Protein AF-A0A3R6E8F8-F1 (afdb_monomer_lite)

pLDDT: mean 80.86, std 12.79, range [38.38, 96.38]

Secondary structure (DSSP, 8-state):
--EEEHHHHHHHHTS-HHHHHHHHHTTSS-EEE-GGG-EEEEHHHHHHHHHHHHHHHHHHHHHHHHHHHHHHHHHHHHHHHHHHHHHHHHSTHHHHHHHHHHHHHHHHHHHTT-S----HHHHHHHHHHHTT--HHHHHHHHTS-HHHHHHHHHHHHHHHHHHHHHHHHHHHHHHHHHHHHHHHHHHHHHHHHHHHHHHHHTT-----S--PPPGGGGSBGGGGT--HHHHHHHHTTT--BHHHHHHH--SHHHHTTSTT--HHHHHHHHHHHHHTT--PPPTT--HHHHHHHHHHHHHTT--

Foldseek 3Di:
DDWDALVVLCVLQVHDSVVSVVCVVVVQWDWDQDPPRGITTDVVSSVVVSVVVVVVVVVVVVVVVVVVVVVVVVVVVVVVVVVVVVVVCVVPVVVVVVLVVVLVVQVVCVVVVLAPPDDPVLSVLVSVVSVPDQLVNVCVVVVHHSVVSVVSPVVSVVSRVVSVVVSVVVVVVVVVVVVVVVVVVVVVVVVVVVVQVVCVVVVNDDPPDPLDAPPQQAAFPVVLPADPQLVVQCVVVVNGGNVCVQEVDQADVRQVVGPSQDPVRSVVSVVSCVVQQHHHDDVPDDPNNRSVVSVVSNVVVPD

Radius of gyration: 47.83 Å; chains: 1; bounding box: 87×55×137 Å

Structure (mmCIF, N/CA/C/O backbone):
data_AF-A0A3R6E8F8-F1
#
_entry.id   AF-A0A3R6E8F8-F1
#
loop_
_atom_site.group_PDB
_atom_site.id
_atom_site.type_symbol
_atom_site.label_atom_id
_atom_site.label_alt_id
_atom_site.label_comp_id
_atom_site.label_asym_id
_atom_site.label_entity_id
_atom_site.label_seq_id
_atom_site.pdbx_PDB_ins_code
_atom_site.Cartn_x
_atom_site.Cartn_y
_atom_site.Cartn_z
_atom_site.occupancy
_atom_site.B_iso_or_equiv
_atom_site.auth_seq_id
_atom_site.auth_comp_id
_atom_site.auth_asym_id
_atom_site.auth_atom_id
_atom_site.pdbx_PDB_model_num
ATOM 1 N N . MET A 1 1 ? -46.637 23.307 72.043 1.00 59.78 1 MET A N 1
ATOM 2 C CA . MET A 1 1 ? -45.554 22.426 71.558 1.00 59.78 1 MET A CA 1
ATOM 3 C C . MET A 1 1 ? -45.883 20.996 71.929 1.00 59.78 1 MET A C 1
ATOM 5 O O . MET A 1 1 ? -45.896 20.674 73.115 1.00 59.78 1 MET A O 1
ATOM 9 N N . ALA A 1 2 ? -46.196 20.161 70.941 1.00 75.06 2 ALA A N 1
ATOM 10 C CA . ALA A 1 2 ? -46.390 18.737 71.178 1.00 75.06 2 ALA A CA 1
ATOM 11 C C . ALA A 1 2 ? -45.030 18.088 71.512 1.00 75.06 2 ALA A C 1
ATOM 13 O O . ALA A 1 2 ? -44.016 18.346 70.856 1.00 75.06 2 ALA A O 1
ATOM 14 N N . ARG A 1 3 ? -44.988 17.307 72.594 1.00 84.44 3 ARG A N 1
ATOM 15 C CA . ARG A 1 3 ? -43.763 16.730 73.167 1.00 84.44 3 ARG A CA 1
ATOM 16 C C . ARG A 1 3 ? -43.800 15.223 72.988 1.00 84.44 3 ARG A C 1
ATOM 18 O O . ARG A 1 3 ? -44.777 14.592 73.381 1.00 84.44 3 ARG A O 1
ATOM 25 N N . ILE A 1 4 ? -42.732 14.644 72.450 1.00 88.06 4 ILE A N 1
ATOM 26 C CA . ILE A 1 4 ? -42.608 13.190 72.310 1.00 88.06 4 ILE A CA 1
ATOM 27 C C . ILE A 1 4 ? -41.365 12.674 73.024 1.00 88.06 4 ILE A C 1
ATOM 29 O O . ILE A 1 4 ? -40.378 13.387 73.213 1.00 88.06 4 ILE A O 1
ATOM 33 N N . THR A 1 5 ? -41.415 11.423 73.474 1.00 89.19 5 THR A N 1
ATOM 34 C CA . THR A 1 5 ? -40.268 10.794 74.133 1.00 89.19 5 THR A CA 1
ATOM 35 C C . THR A 1 5 ? -39.173 10.484 73.115 1.00 89.19 5 THR A C 1
ATOM 37 O O . THR A 1 5 ? -39.445 10.257 71.936 1.00 89.19 5 THR A O 1
ATOM 40 N N . ARG A 1 6 ? -37.918 10.389 73.571 1.00 87.31 6 ARG A N 1
ATOM 41 C CA . ARG A 1 6 ? -36.786 9.992 72.710 1.00 87.31 6 ARG A CA 1
ATOM 42 C C . ARG A 1 6 ? -36.991 8.639 72.026 1.00 87.31 6 ARG A C 1
ATOM 44 O O . ARG A 1 6 ? -36.556 8.473 70.896 1.00 87.31 6 ARG A O 1
ATOM 51 N N . ASN A 1 7 ? -37.653 7.693 72.696 1.00 86.88 7 ASN A N 1
ATOM 52 C CA . ASN A 1 7 ? -37.989 6.396 72.104 1.00 86.88 7 ASN A CA 1
ATOM 53 C C . ASN A 1 7 ? -38.977 6.560 70.948 1.00 86.88 7 ASN A C 1
ATOM 55 O O . ASN A 1 7 ? -38.774 5.976 69.891 1.00 86.88 7 ASN A O 1
ATOM 59 N N . LYS A 1 8 ? -40.012 7.391 71.126 1.00 87.19 8 LYS A N 1
ATOM 60 C CA . LYS A 1 8 ? -41.006 7.606 70.075 1.00 87.19 8 LYS A CA 1
ATOM 61 C C . LYS A 1 8 ? -40.440 8.408 68.901 1.00 87.19 8 LYS A C 1
ATOM 63 O O . LYS A 1 8 ? -40.718 8.088 67.754 1.00 87.19 8 LYS A O 1
ATOM 68 N N . ALA A 1 9 ? -39.585 9.391 69.177 1.00 85.94 9 ALA A N 1
ATOM 69 C CA . ALA A 1 9 ? -38.841 10.128 68.156 1.00 85.94 9 ALA A CA 1
ATOM 70 C C . ALA A 1 9 ? -37.900 9.217 67.342 1.00 85.94 9 ALA A C 1
ATOM 72 O O . ALA A 1 9 ? -37.830 9.333 66.121 1.00 85.94 9 ALA A O 1
ATOM 73 N N . ALA A 1 10 ? -37.213 8.290 68.016 1.00 85.44 10 ALA A N 1
ATOM 74 C CA . ALA A 1 10 ? -36.345 7.293 67.393 1.00 85.44 10 ALA A CA 1
ATOM 75 C C . ALA A 1 10 ? -37.127 6.354 66.460 1.00 85.44 10 ALA A C 1
ATOM 77 O O . ALA A 1 10 ? -36.694 6.106 65.340 1.00 85.44 10 ALA A O 1
ATOM 78 N N . GLU A 1 11 ? -38.308 5.906 66.891 1.00 86.44 11 GLU A N 1
ATOM 79 C CA . GLU A 1 11 ? -39.216 5.081 66.088 1.00 86.44 11 GLU A CA 1
ATOM 80 C C . GLU A 1 11 ? -39.698 5.816 64.824 1.00 86.44 11 GLU A C 1
ATOM 82 O O . GLU A 1 11 ? -39.666 5.248 63.737 1.00 86.44 11 GLU A O 1
ATOM 87 N N . ILE A 1 12 ? -40.078 7.095 64.940 1.00 84.62 12 ILE A N 1
ATOM 88 C CA . ILE A 1 12 ? -40.582 7.902 63.811 1.00 84.62 12 ILE A CA 1
ATOM 89 C C . ILE A 1 12 ? -39.492 8.173 62.764 1.00 84.62 12 ILE A C 1
ATOM 91 O O . ILE A 1 12 ? -39.773 8.161 61.566 1.00 84.62 12 ILE A O 1
ATOM 95 N N . LEU A 1 13 ? -38.255 8.419 63.203 1.00 82.75 13 LEU A N 1
ATOM 96 C CA . LEU A 1 13 ? -37.118 8.662 62.310 1.00 82.75 13 LEU A CA 1
ATOM 97 C C . LEU A 1 13 ? -36.398 7.379 61.868 1.00 82.75 13 LEU A C 1
ATOM 99 O O . LEU A 1 13 ? -35.498 7.462 61.037 1.00 82.75 13 LEU A O 1
ATOM 103 N N . GLY A 1 14 ? -36.766 6.210 62.405 1.00 81.12 14 GLY A N 1
ATOM 104 C CA . GLY A 1 14 ? -36.116 4.934 62.092 1.00 81.12 14 GLY A CA 1
ATOM 105 C C . GLY A 1 14 ? -34.653 4.851 62.549 1.00 81.12 14 GLY A C 1
ATOM 106 O O . GLY A 1 14 ? -33.851 4.167 61.920 1.00 81.12 14 GLY A O 1
ATOM 107 N N . VAL A 1 15 ? -34.284 5.557 63.623 1.00 84.50 15 VAL A N 1
ATOM 108 C CA . VAL A 1 15 ? -32.906 5.625 64.152 1.00 84.50 15 VAL A CA 1
ATOM 109 C C . VAL A 1 15 ? -32.831 5.107 65.587 1.00 84.50 15 VAL A C 1
ATOM 111 O O . VAL A 1 15 ? -33.844 4.881 66.240 1.00 84.50 15 VAL A O 1
ATOM 114 N N . SER A 1 16 ? -31.623 4.930 66.126 1.00 87.31 16 SER A N 1
ATOM 115 C CA . SER A 1 16 ? -31.463 4.524 67.526 1.00 87.31 16 SER A CA 1
ATOM 116 C C . SER A 1 16 ? -31.821 5.658 68.502 1.00 87.31 16 SER A C 1
ATOM 118 O O . SER A 1 16 ? -31.624 6.844 68.222 1.00 87.31 16 SER A O 1
ATOM 120 N N . ARG A 1 17 ? -32.253 5.309 69.721 1.00 89.00 17 ARG A N 1
ATOM 121 C CA . ARG A 1 17 ? -32.463 6.281 70.814 1.00 89.00 17 ARG A CA 1
ATOM 122 C C . ARG A 1 17 ? -31.196 7.094 71.132 1.00 89.00 17 ARG A C 1
ATOM 124 O O . ARG A 1 17 ? -31.284 8.257 71.543 1.00 89.00 17 ARG A O 1
ATOM 131 N N . GLN A 1 18 ? -30.020 6.489 70.959 1.00 89.31 18 GLN A N 1
ATOM 132 C CA . GLN A 1 18 ? -28.739 7.160 71.168 1.00 89.31 18 GLN A CA 1
ATOM 133 C C . GLN A 1 18 ? -28.503 8.239 70.106 1.00 89.31 18 GLN A C 1
ATOM 135 O O . GLN A 1 18 ? -28.084 9.340 70.450 1.00 89.31 18 GLN A O 1
ATOM 140 N N . THR A 1 19 ? -28.867 7.972 68.850 1.00 86.88 19 THR A N 1
ATOM 141 C CA . THR A 1 19 ? -28.799 8.936 67.742 1.00 86.88 19 THR A CA 1
ATOM 142 C C . THR A 1 19 ? -29.653 10.171 68.024 1.00 86.88 19 THR A C 1
ATOM 144 O O . THR A 1 19 ? -29.170 11.288 67.884 1.00 86.88 19 THR A O 1
ATOM 147 N N . ILE A 1 20 ? -30.875 9.990 68.540 1.00 88.50 20 ILE A N 1
ATOM 148 C CA . ILE A 1 20 ? -31.721 11.115 68.980 1.00 88.50 20 ILE A CA 1
ATOM 149 C C . ILE A 1 20 ? -31.033 11.934 70.078 1.00 88.50 20 ILE A C 1
ATOM 151 O O . ILE A 1 20 ? -31.092 13.158 70.076 1.00 88.50 20 ILE A O 1
ATOM 155 N N . SER A 1 21 ? -30.341 11.272 71.009 1.00 88.75 21 SER A N 1
ATOM 156 C CA . SER A 1 21 ? -29.604 11.963 72.073 1.00 88.75 21 SER A CA 1
ATOM 157 C C . SER A 1 21 ? -28.381 12.722 71.538 1.00 88.75 21 SER A C 1
ATOM 159 O O . SER A 1 21 ? -28.054 13.776 72.074 1.00 88.75 21 SER A O 1
ATOM 161 N N . ASN A 1 22 ? -27.736 12.231 70.476 1.00 89.00 22 ASN A N 1
ATOM 162 C CA . ASN A 1 22 ? -26.646 12.936 69.797 1.00 89.00 22 ASN A CA 1
ATOM 163 C C . ASN A 1 22 ? -27.169 14.160 69.028 1.00 89.00 22 ASN A C 1
ATOM 165 O O . ASN A 1 22 ? -26.629 15.244 69.204 1.00 89.00 22 ASN A O 1
ATOM 169 N N . TYR A 1 23 ? -28.279 14.037 68.294 1.00 88.69 23 TYR A N 1
ATOM 170 C CA . TYR A 1 23 ? -28.907 15.169 67.595 1.00 88.69 23 TYR A CA 1
ATOM 171 C C . TYR A 1 23 ? -29.368 16.284 68.538 1.00 88.69 23 TYR A C 1
ATOM 173 O O . TYR A 1 23 ? -29.297 17.457 68.186 1.00 88.69 23 TYR A O 1
ATOM 181 N N . ILE A 1 24 ? -29.801 15.937 69.753 1.00 88.00 24 ILE A N 1
ATOM 182 C CA . ILE A 1 24 ? -30.098 16.928 70.796 1.00 88.00 24 ILE A CA 1
ATOM 183 C C . ILE A 1 24 ? -28.813 17.624 71.270 1.00 88.00 24 ILE A C 1
ATOM 185 O O . ILE A 1 24 ? -28.799 18.844 71.404 1.00 88.00 24 ILE A O 1
ATOM 189 N N . LYS A 1 25 ? -27.722 16.876 71.503 1.00 89.50 25 LYS A N 1
ATOM 190 C CA . LYS A 1 25 ? -26.420 17.446 71.906 1.00 89.50 25 LYS A CA 1
ATOM 191 C C . LYS A 1 25 ? -25.822 18.366 70.841 1.00 89.50 25 LYS A C 1
ATOM 193 O O . LYS A 1 25 ? -25.209 19.367 71.186 1.00 89.50 25 LYS A O 1
ATOM 198 N N . GLU A 1 26 ? -26.010 18.025 69.572 1.00 87.88 26 GLU A N 1
ATOM 199 C CA . GLU A 1 26 ? -25.557 18.805 68.414 1.00 87.88 26 GLU A CA 1
ATOM 200 C C . GLU A 1 26 ? -26.484 19.992 68.093 1.00 87.88 26 GLU A C 1
ATOM 202 O O . GLU A 1 26 ? -26.204 20.758 67.176 1.00 87.88 26 GLU A O 1
ATOM 207 N N . GLY A 1 27 ? -27.589 20.164 68.832 1.00 85.25 27 GLY A N 1
ATOM 208 C CA . GLY A 1 27 ? -28.539 21.265 68.640 1.00 85.25 27 GLY A CA 1
ATOM 209 C C . GLY A 1 27 ? -29.441 21.126 67.408 1.00 85.25 27 GLY A C 1
ATOM 210 O O . GLY A 1 27 ? -30.124 22.077 67.042 1.00 85.25 27 GLY A O 1
ATOM 211 N N . ILE A 1 28 ? -29.464 19.953 66.770 1.00 83.56 28 ILE A N 1
ATOM 212 C CA . ILE A 1 28 ? -30.273 19.655 65.576 1.00 83.56 28 ILE A CA 1
ATOM 213 C C . ILE A 1 28 ? -31.753 19.474 65.943 1.00 83.56 28 ILE A C 1
ATOM 215 O O . ILE A 1 28 ? -32.635 19.812 65.157 1.00 83.56 28 ILE A O 1
ATOM 219 N N . LEU A 1 29 ? -32.032 18.937 67.134 1.00 86.69 29 LEU A N 1
ATOM 220 C CA . LEU A 1 29 ? -33.388 18.747 67.653 1.00 86.69 29 LEU A CA 1
ATOM 221 C C . LEU A 1 29 ? -33.586 19.533 68.947 1.00 86.69 29 LEU A C 1
ATOM 223 O O . LEU A 1 29 ? -32.794 19.399 69.884 1.00 86.69 29 LEU A O 1
ATOM 227 N N . GLY A 1 30 ? -34.687 20.282 69.038 1.00 86.69 30 GLY A N 1
ATOM 228 C CA . GLY A 1 30 ? -35.089 20.934 70.279 1.00 86.69 30 GLY A CA 1
ATOM 229 C C . GLY A 1 30 ? -35.450 19.915 71.363 1.00 86.69 30 GLY A C 1
ATOM 230 O O . GLY A 1 30 ? -36.136 18.920 71.103 1.00 86.69 30 GLY A O 1
ATOM 231 N N . SER A 1 31 ? -35.015 20.165 72.600 1.00 86.81 31 SER A N 1
ATOM 232 C CA . SER A 1 31 ? -35.342 19.316 73.750 1.00 86.81 31 SER A CA 1
ATOM 233 C C . SER A 1 31 ? -35.854 20.118 74.940 1.00 86.81 31 SER A C 1
ATOM 235 O O . SER A 1 31 ? -35.574 21.307 75.077 1.00 86.81 31 SER A O 1
ATOM 237 N N . TYR A 1 32 ? -36.627 19.455 75.795 1.00 85.38 32 TYR A N 1
ATOM 238 C CA . TYR A 1 32 ? -37.209 20.041 76.996 1.00 85.38 32 TYR A CA 1
ATOM 239 C C . TYR A 1 32 ? -37.231 19.013 78.129 1.00 85.38 32 TYR A C 1
ATOM 241 O O . TYR A 1 32 ? -37.580 17.853 77.908 1.00 85.38 32 TYR A O 1
ATOM 249 N N . VAL A 1 33 ? -36.890 19.431 79.348 1.00 83.62 33 VAL A N 1
ATOM 250 C CA . VAL A 1 33 ? -36.967 18.583 80.546 1.00 83.62 33 VAL A CA 1
ATOM 251 C C . VAL A 1 33 ? -38.290 18.859 81.256 1.00 83.62 33 VAL A C 1
ATOM 253 O O . VAL A 1 33 ? -38.543 19.987 81.668 1.00 83.62 33 VAL A O 1
ATOM 256 N N . GLY A 1 34 ? -39.148 17.843 81.356 1.00 79.94 34 GLY A N 1
ATOM 257 C CA . GLY A 1 34 ? -40.436 17.931 82.047 1.00 79.94 34 GLY A CA 1
ATOM 258 C C . GLY A 1 34 ? -40.353 17.624 83.542 1.00 79.94 34 GLY A C 1
ATOM 259 O O . GLY A 1 34 ? -39.275 17.389 84.092 1.00 79.94 34 GLY A O 1
ATOM 260 N N . GLU A 1 35 ? -41.516 17.593 84.196 1.00 75.75 35 GLU A N 1
ATOM 261 C CA . GLU A 1 35 ? -41.633 17.207 85.606 1.00 75.75 35 GLU A CA 1
ATOM 262 C C . GLU A 1 35 ? -41.042 15.805 85.843 1.00 75.75 35 GLU A C 1
ATOM 264 O O . GLU A 1 35 ? -41.129 14.916 84.991 1.00 75.75 35 GLU A O 1
ATOM 269 N N . HIS A 1 36 ? -40.359 15.642 86.980 1.00 76.00 36 HIS A N 1
ATOM 270 C CA . HIS A 1 36 ? -39.557 14.462 87.341 1.00 76.00 36 HIS A CA 1
ATOM 271 C C . HIS A 1 36 ? -38.320 14.180 86.457 1.00 76.00 36 HIS A C 1
ATOM 273 O O . HIS A 1 36 ? -37.804 13.064 86.453 1.00 76.00 36 HIS A O 1
ATOM 279 N N . GLY A 1 37 ? -37.796 15.178 85.733 1.00 78.06 37 GLY A N 1
ATOM 280 C CA . GLY A 1 37 ? -36.496 15.078 85.048 1.00 78.06 37 GLY A CA 1
ATOM 281 C C . GLY A 1 37 ? -36.519 14.301 83.725 1.00 78.06 37 GLY A C 1
ATOM 282 O O . GLY A 1 37 ? -35.471 13.938 83.188 1.00 78.06 37 GLY A O 1
ATOM 283 N N . ILE A 1 38 ? -37.705 14.033 83.176 1.00 79.75 38 ILE A N 1
ATOM 284 C CA . ILE A 1 38 ? -37.864 13.281 81.927 1.00 79.75 38 ILE A CA 1
ATOM 285 C C . ILE A 1 38 ? -37.568 14.193 80.727 1.00 79.75 38 ILE A C 1
ATOM 287 O O . ILE A 1 38 ? -38.184 15.244 80.561 1.00 79.75 38 ILE A O 1
ATOM 291 N N . LEU A 1 39 ? -36.640 13.769 79.862 1.00 82.94 39 LEU A N 1
ATOM 292 C CA . LEU A 1 39 ? -36.250 14.497 78.649 1.00 82.94 39 LEU A CA 1
ATOM 293 C C . LEU A 1 39 ? -37.187 14.190 77.469 1.00 82.94 39 LEU A C 1
ATOM 295 O O . LEU A 1 39 ? -37.255 13.046 76.999 1.00 82.94 39 LEU A O 1
ATOM 299 N N . TYR A 1 40 ? -37.827 15.236 76.954 1.00 87.25 40 TYR A N 1
ATOM 300 C CA . TYR A 1 40 ? -38.703 15.234 75.786 1.00 87.25 40 TYR A CA 1
ATOM 301 C C . TYR A 1 40 ? -38.049 15.922 74.587 1.00 87.25 40 TYR A C 1
ATOM 303 O O . TYR A 1 40 ? -37.174 16.775 74.738 1.00 87.25 40 TYR A O 1
ATOM 311 N N . VAL A 1 41 ? -38.503 15.549 73.393 1.00 87.94 41 VAL A N 1
ATOM 312 C CA . VAL A 1 41 ? -38.061 16.094 72.105 1.00 87.94 41 VAL A CA 1
ATOM 313 C C . VAL A 1 41 ? -39.219 16.849 71.461 1.00 87.94 41 VAL A C 1
ATOM 315 O O . VAL A 1 41 ? -40.379 16.438 71.593 1.00 87.94 41 VAL A O 1
ATOM 318 N N . ASN A 1 42 ? -38.909 17.952 70.781 1.00 89.19 42 ASN A N 1
ATOM 319 C CA . ASN A 1 42 ? -39.884 18.704 70.003 1.00 89.19 42 ASN A CA 1
ATOM 320 C C . ASN A 1 42 ? -40.419 17.844 68.845 1.00 89.19 42 ASN A C 1
ATOM 322 O O . ASN A 1 42 ? -39.656 17.391 67.993 1.00 89.19 42 ASN A O 1
ATOM 326 N N . SER A 1 43 ? -41.728 17.596 68.828 1.00 84.81 43 SER A N 1
ATOM 327 C CA . SER A 1 43 ? -42.354 16.751 67.801 1.00 84.81 43 SER A CA 1
ATOM 328 C C . SER A 1 43 ? -42.371 17.393 66.413 1.00 84.81 43 SER A C 1
ATOM 330 O O . SER A 1 43 ? -42.215 16.680 65.427 1.00 84.81 43 SER A O 1
ATOM 332 N N . GLU A 1 44 ? -42.470 18.722 66.331 1.00 84.25 44 GLU A N 1
ATOM 333 C CA . GLU A 1 44 ? -42.513 19.456 65.058 1.00 84.25 44 GLU A CA 1
ATOM 334 C C . GLU A 1 44 ? -41.189 19.319 64.290 1.00 84.25 44 GLU A C 1
ATOM 336 O O . GLU A 1 44 ? -41.181 19.095 63.078 1.00 84.25 44 GLU A O 1
ATOM 341 N N . ASP A 1 45 ? -40.058 19.358 65.005 1.00 83.19 45 ASP A N 1
ATOM 342 C CA . ASP A 1 45 ? -38.737 19.118 64.415 1.00 83.19 45 ASP A CA 1
ATOM 343 C C . ASP A 1 45 ? -38.644 17.686 63.871 1.00 83.19 45 ASP A C 1
ATOM 345 O O . ASP A 1 45 ? -38.194 17.461 62.747 1.00 83.19 45 ASP A O 1
ATOM 349 N N . ILE A 1 46 ? -39.131 16.708 64.639 1.00 86.00 46 ILE A N 1
ATOM 350 C CA . ILE A 1 46 ? -39.117 15.293 64.256 1.00 86.00 46 ILE A CA 1
ATOM 351 C C . ILE A 1 46 ? -39.947 15.046 62.993 1.00 86.00 46 ILE A C 1
ATOM 353 O O . ILE A 1 46 ? -39.471 14.373 62.078 1.00 86.00 46 ILE A O 1
ATOM 357 N N . GLU A 1 47 ? -41.145 15.619 62.894 1.00 84.19 47 GLU A N 1
ATOM 358 C CA . GLU A 1 47 ? -41.986 15.502 61.698 1.00 84.19 47 GLU A CA 1
ATOM 359 C C . GLU A 1 47 ? -41.343 16.160 60.473 1.00 84.19 47 GLU A C 1
ATOM 361 O O . GLU A 1 47 ? -41.304 15.559 59.395 1.00 84.19 47 GLU A O 1
ATOM 366 N N . LYS A 1 48 ? -40.761 17.353 60.641 1.00 85.12 48 LYS A N 1
ATOM 367 C CA . LYS A 1 48 ? -40.052 18.069 59.574 1.00 85.12 48 LYS A CA 1
ATOM 368 C C . LYS A 1 48 ? -38.870 17.264 59.030 1.00 85.12 48 LYS A C 1
ATOM 370 O O . LYS A 1 48 ? -38.708 17.144 57.813 1.00 85.12 48 LYS A O 1
ATOM 375 N N . TYR A 1 49 ? -38.047 16.686 59.907 1.00 83.69 49 TYR A N 1
ATOM 376 C CA . TYR A 1 49 ? -36.925 15.847 59.484 1.00 83.69 49 TYR A CA 1
ATOM 377 C C . TYR A 1 49 ? -37.400 14.531 58.860 1.00 83.69 49 TYR A C 1
ATOM 379 O O . TYR A 1 49 ? -36.862 14.135 57.827 1.00 83.69 49 TYR A O 1
ATOM 387 N N . ALA A 1 50 ? -38.445 13.896 59.400 1.00 82.88 50 ALA A N 1
ATOM 388 C CA . ALA A 1 50 ? -39.027 12.685 58.821 1.00 82.88 50 ALA A CA 1
ATOM 389 C C . ALA A 1 50 ? -39.528 12.919 57.385 1.00 82.88 50 ALA A C 1
ATOM 391 O O . ALA A 1 50 ? -39.283 12.101 56.496 1.00 82.88 50 ALA A O 1
ATOM 392 N N . GLN A 1 51 ? -40.191 14.052 57.133 1.00 83.25 51 GLN A N 1
ATOM 393 C CA . GLN A 1 51 ? -40.613 14.447 55.787 1.00 83.25 51 GLN A CA 1
ATOM 394 C C . GLN A 1 51 ? -39.412 14.697 54.870 1.00 83.25 51 GLN A C 1
ATOM 396 O O . GLN A 1 51 ? -39.376 14.175 53.756 1.00 83.25 51 GLN A O 1
ATOM 401 N N . LYS A 1 52 ? -38.391 15.420 55.344 1.00 83.31 52 LYS A N 1
ATOM 402 C CA . LYS A 1 52 ? -37.172 15.687 54.567 1.00 83.31 52 LYS A CA 1
ATOM 403 C C . LYS A 1 52 ? -36.448 14.399 54.158 1.00 83.31 52 LYS A C 1
ATOM 405 O O . LYS A 1 52 ? -36.066 14.273 52.999 1.00 83.31 52 LYS A O 1
ATOM 410 N N . TYR A 1 53 ? -36.298 13.429 55.062 1.00 79.31 53 TYR A N 1
ATOM 411 C CA . TYR A 1 53 ? -35.678 12.137 54.741 1.00 79.31 53 TYR A CA 1
ATOM 412 C C . TYR A 1 53 ? -36.496 11.331 53.727 1.00 79.31 53 TYR A C 1
ATOM 414 O O . TYR A 1 53 ? -35.920 10.759 52.803 1.00 79.31 53 TYR A O 1
ATOM 422 N N . LYS A 1 54 ? -37.833 11.348 53.824 1.00 76.88 54 LYS A N 1
ATOM 423 C CA . LYS A 1 54 ? -38.708 10.742 52.806 1.00 76.88 54 LYS A CA 1
ATOM 424 C C . LYS A 1 54 ? -38.518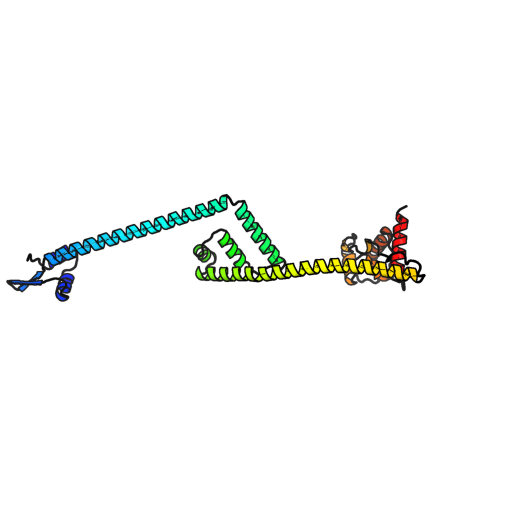 11.383 51.427 1.00 76.88 54 LYS A C 1
ATOM 426 O O . LYS A 1 54 ? -38.485 10.666 50.432 1.00 76.88 54 LYS A O 1
ATOM 431 N N . MET A 1 55 ? -38.359 12.708 51.362 1.00 76.00 55 MET A N 1
ATOM 432 C CA . MET A 1 55 ? -38.091 13.411 50.100 1.00 76.00 55 MET A CA 1
ATOM 433 C C . MET A 1 55 ? -36.707 13.082 49.527 1.00 76.00 55 MET A C 1
ATOM 435 O O . MET A 1 55 ? -36.589 12.910 48.319 1.00 76.00 55 MET A O 1
ATOM 439 N N . ILE A 1 56 ? -35.672 12.953 50.366 1.00 77.69 56 ILE A N 1
ATOM 440 C CA . ILE A 1 56 ? -34.325 12.553 49.920 1.00 77.69 56 ILE A CA 1
ATOM 441 C C . ILE A 1 56 ? -34.361 11.149 49.311 1.00 77.69 56 ILE A C 1
ATOM 443 O O . ILE A 1 56 ? -33.921 10.978 48.180 1.00 77.69 56 ILE A O 1
ATOM 447 N N . ALA A 1 57 ? -34.968 10.181 50.002 1.00 76.75 57 ALA A N 1
ATOM 448 C CA . ALA A 1 57 ? -35.085 8.812 49.500 1.00 76.75 57 ALA A CA 1
ATOM 449 C C . ALA A 1 57 ? -35.880 8.734 48.181 1.00 76.75 57 ALA A C 1
ATOM 451 O O . ALA A 1 57 ? -35.530 7.976 47.276 1.00 76.75 57 ALA A O 1
ATOM 452 N N . ALA A 1 58 ? -36.940 9.540 48.041 1.00 77.69 58 ALA A N 1
ATOM 453 C CA . ALA A 1 58 ? -37.687 9.645 46.789 1.00 77.69 58 ALA A CA 1
ATOM 454 C C . ALA A 1 58 ? -36.832 10.239 45.653 1.00 77.69 58 ALA A C 1
ATOM 456 O O . ALA A 1 58 ? -36.846 9.715 44.540 1.00 77.69 58 ALA A O 1
ATOM 457 N N . ASN A 1 59 ? -36.051 11.287 45.936 1.00 81.06 59 ASN A N 1
ATOM 458 C CA . ASN A 1 59 ? -35.163 11.919 44.960 1.00 81.06 59 ASN A CA 1
ATOM 459 C C . ASN A 1 59 ? -34.013 10.998 44.529 1.00 81.06 59 ASN A C 1
ATOM 461 O O . ASN A 1 59 ? -33.717 10.932 43.340 1.00 81.06 59 ASN A O 1
ATOM 465 N N . GLU A 1 60 ? -33.389 10.266 45.456 1.00 85.06 60 GLU A N 1
ATOM 466 C CA . GLU A 1 60 ? -32.348 9.272 45.146 1.00 85.06 60 GLU A CA 1
ATOM 467 C C . GLU A 1 60 ? -32.885 8.192 44.206 1.00 85.06 60 GLU A C 1
ATOM 469 O O . GLU A 1 60 ? -32.283 7.911 43.170 1.00 85.06 60 GLU A O 1
ATOM 474 N N . LYS A 1 61 ? -34.081 7.667 44.497 1.00 87.00 61 LYS A N 1
ATOM 475 C CA . LYS A 1 61 ? -34.746 6.695 43.624 1.00 87.00 61 LYS A CA 1
ATOM 476 C C . LYS A 1 61 ? -35.021 7.265 42.226 1.00 87.00 61 LYS A C 1
ATOM 478 O O . LYS A 1 61 ? -34.779 6.582 41.233 1.00 87.00 61 LYS A O 1
ATOM 483 N N . MET A 1 62 ? -35.488 8.513 42.136 1.00 89.06 62 MET A N 1
ATOM 484 C CA . MET A 1 62 ? -35.704 9.187 40.848 1.00 89.06 62 MET A CA 1
ATOM 485 C C . MET A 1 62 ? -34.399 9.391 40.065 1.00 89.06 62 MET A C 1
ATOM 487 O O . MET A 1 62 ? -34.395 9.256 38.841 1.00 89.06 62 MET A O 1
ATOM 491 N N . ILE A 1 63 ? -33.293 9.709 40.746 1.00 90.06 63 ILE A N 1
ATOM 492 C CA . ILE A 1 63 ? -31.970 9.859 40.125 1.00 90.06 63 ILE A CA 1
ATOM 493 C C . ILE A 1 63 ? -31.484 8.517 39.572 1.00 90.06 63 ILE A C 1
ATOM 495 O O . ILE A 1 63 ? -31.056 8.463 38.419 1.00 90.06 63 ILE A O 1
ATOM 499 N N . ASP A 1 64 ? -31.609 7.433 40.336 1.00 89.94 64 ASP A N 1
ATOM 500 C CA . ASP A 1 64 ? -31.232 6.087 39.889 1.00 89.94 64 ASP A CA 1
ATOM 501 C C . ASP A 1 64 ? -32.053 5.626 38.677 1.00 89.94 64 ASP A C 1
ATOM 503 O O . ASP A 1 64 ? -31.515 5.046 37.728 1.00 89.94 64 ASP A O 1
ATOM 507 N N . GLU A 1 65 ? -33.358 5.902 38.671 1.00 91.88 65 GLU A N 1
ATOM 508 C CA . GLU A 1 65 ? -34.226 5.623 37.523 1.00 91.88 65 GLU A CA 1
ATOM 509 C C . GLU A 1 65 ? -33.804 6.438 36.291 1.00 91.88 65 GLU A C 1
ATOM 511 O O . GLU A 1 65 ? -33.689 5.884 35.194 1.00 91.88 65 GLU A O 1
ATOM 516 N N . LYS A 1 66 ? -33.485 7.728 36.464 1.00 92.50 66 LYS A N 1
ATOM 517 C CA . LYS A 1 66 ? -32.979 8.588 35.383 1.00 92.50 66 LYS A CA 1
ATOM 518 C C . LYS A 1 66 ? -31.618 8.137 34.854 1.00 92.50 66 LYS A C 1
ATOM 520 O O . LYS A 1 66 ? -31.408 8.171 33.644 1.00 92.50 66 LYS A O 1
ATOM 525 N N . LEU A 1 67 ? -30.708 7.682 35.715 1.00 91.31 67 LEU A N 1
ATOM 526 C CA . LEU A 1 67 ? -29.410 7.136 35.306 1.00 91.31 67 LEU A CA 1
ATOM 527 C C . LEU A 1 67 ? -29.580 5.877 34.447 1.00 91.31 67 LEU A C 1
ATOM 529 O O . LEU A 1 67 ? -28.975 5.778 33.378 1.00 91.31 67 LEU A O 1
ATOM 533 N N . LYS A 1 68 ? -30.464 4.958 34.856 1.00 92.00 68 LYS A N 1
ATOM 534 C CA . LYS A 1 68 ? -30.806 3.767 34.059 1.00 92.00 68 LYS A CA 1
ATOM 535 C C . LYS A 1 68 ? -31.419 4.137 32.710 1.00 92.00 68 LYS A C 1
ATOM 537 O O . LYS A 1 68 ? -31.064 3.542 31.694 1.00 92.00 68 LYS A O 1
ATOM 542 N N . GLU A 1 69 ? -32.305 5.132 32.683 1.00 93.00 69 GLU A N 1
ATOM 543 C CA . GLU A 1 69 ? -32.909 5.642 31.448 1.00 93.00 69 GLU A CA 1
ATOM 544 C C . GLU A 1 69 ? -31.846 6.212 30.492 1.00 93.00 69 GLU A C 1
ATOM 546 O O . GLU A 1 69 ? -31.857 5.909 29.298 1.00 93.00 69 GLU A O 1
ATOM 551 N N . VAL A 1 70 ? -30.894 6.996 31.009 1.00 90.69 70 VAL A N 1
ATOM 552 C CA . VAL A 1 70 ? -29.784 7.554 30.223 1.00 90.69 70 VAL A CA 1
ATOM 553 C C . VAL A 1 70 ? -28.879 6.453 29.677 1.00 90.69 70 VAL A C 1
ATOM 555 O O . VAL A 1 70 ? -28.532 6.490 28.497 1.00 90.69 70 VAL A O 1
ATOM 558 N N . GLU A 1 71 ? -28.523 5.451 30.483 1.00 88.25 71 GLU A N 1
ATOM 559 C CA . GLU A 1 71 ? -27.737 4.315 29.996 1.00 88.25 71 GLU A CA 1
ATOM 560 C C . GLU A 1 71 ? -28.459 3.543 28.896 1.00 88.25 71 GLU A C 1
ATOM 562 O O . GLU A 1 71 ? -27.847 3.196 27.884 1.00 88.25 71 GLU A O 1
ATOM 567 N N . TYR A 1 72 ? -29.757 3.291 29.069 1.00 91.81 72 TYR A N 1
ATOM 568 C CA . TYR A 1 72 ? -30.564 2.615 28.063 1.00 91.81 72 TYR A CA 1
ATOM 569 C C . TYR A 1 72 ? -30.602 3.412 26.757 1.00 91.81 72 TYR A C 1
ATOM 571 O O . TYR A 1 72 ? -30.315 2.862 25.694 1.00 91.81 72 TYR A O 1
ATOM 579 N N . ARG A 1 73 ? -30.859 4.725 26.831 1.00 90.25 73 ARG A N 1
ATOM 580 C CA . ARG A 1 73 ? -30.838 5.615 25.660 1.00 90.25 73 ARG A CA 1
ATOM 581 C C . ARG A 1 73 ? -29.469 5.652 24.992 1.00 90.25 73 ARG A C 1
ATOM 583 O O . ARG A 1 73 ? -29.398 5.593 23.772 1.00 90.25 73 ARG A O 1
ATOM 590 N N . LYS A 1 74 ? -28.379 5.692 25.763 1.00 87.12 74 LYS A N 1
ATOM 591 C CA . LYS A 1 74 ? -27.011 5.632 25.228 1.00 87.12 74 LYS A CA 1
ATOM 592 C C . LYS A 1 74 ? -26.762 4.322 24.478 1.00 87.12 74 LYS A C 1
ATOM 594 O O . LYS A 1 74 ? -26.190 4.347 23.393 1.00 87.12 74 LYS A O 1
ATOM 599 N N . ARG A 1 75 ? -27.205 3.185 25.026 1.00 85.69 75 ARG A N 1
ATOM 600 C CA . ARG A 1 75 ? -27.107 1.881 24.348 1.00 85.69 75 ARG A CA 1
ATOM 601 C C . ARG A 1 75 ? -27.938 1.864 23.066 1.00 85.69 75 ARG A C 1
ATOM 603 O O . ARG A 1 75 ? -27.420 1.436 22.044 1.00 85.69 75 ARG A O 1
ATOM 610 N N . ALA A 1 76 ? -29.166 2.380 23.104 1.00 87.81 76 ALA A N 1
ATOM 611 C CA . ALA A 1 76 ? -30.031 2.477 21.931 1.00 87.81 76 ALA A CA 1
ATOM 612 C C . ALA A 1 76 ? -29.400 3.342 20.827 1.00 87.81 76 ALA A C 1
ATOM 614 O O . ALA A 1 76 ? -29.277 2.877 19.702 1.00 87.81 76 ALA A O 1
ATOM 615 N N . ILE A 1 77 ? -28.896 4.535 21.167 1.00 85.06 77 ILE A N 1
ATOM 616 C CA . ILE A 1 77 ? -28.179 5.418 20.231 1.00 85.06 77 ILE A CA 1
ATOM 617 C C . ILE A 1 77 ? -26.942 4.724 19.653 1.00 85.06 77 ILE A C 1
ATOM 619 O O . ILE A 1 77 ? -26.679 4.844 18.463 1.00 85.06 77 ILE A O 1
ATOM 623 N N . ASN A 1 78 ? -26.178 3.985 20.461 1.00 74.69 78 ASN A N 1
ATOM 624 C CA . ASN A 1 78 ? -25.013 3.249 19.967 1.00 74.69 78 ASN A CA 1
ATOM 625 C C . ASN A 1 78 ? -25.400 2.132 18.991 1.00 74.69 78 ASN A C 1
ATOM 627 O O . ASN A 1 78 ? -24.701 1.933 17.999 1.00 74.69 78 ASN A O 1
ATOM 631 N N . VAL A 1 79 ? -26.499 1.418 19.249 1.00 79.94 79 VAL A N 1
ATOM 632 C CA . VAL A 1 79 ? -27.045 0.427 18.310 1.00 79.94 79 VAL A CA 1
ATOM 633 C C . VAL A 1 79 ? -27.480 1.123 17.024 1.00 79.94 79 VAL A C 1
ATOM 635 O O . VAL A 1 79 ? -27.070 0.708 15.950 1.00 79.94 79 VAL A O 1
ATOM 638 N N . GLU A 1 80 ? -28.204 2.235 17.118 1.00 80.94 80 GLU A N 1
ATOM 639 C CA . GLU A 1 80 ? -28.672 3.001 15.961 1.00 80.94 80 GLU A CA 1
ATOM 640 C C . GLU A 1 80 ? -27.519 3.595 15.136 1.00 80.94 80 GLU A C 1
ATOM 642 O O . GLU A 1 80 ? -27.561 3.576 13.909 1.00 80.94 80 GLU A O 1
ATOM 647 N N . LEU A 1 81 ? -26.456 4.077 15.792 1.00 71.62 81 LEU A N 1
ATOM 648 C CA . LEU A 1 81 ? -25.208 4.511 15.158 1.00 71.62 81 LEU A CA 1
ATOM 649 C C . LEU A 1 81 ? -24.486 3.348 14.485 1.00 71.62 81 LEU A C 1
ATOM 651 O O . LEU A 1 81 ? -23.967 3.519 13.384 1.00 71.62 81 LEU A O 1
ATOM 655 N N . THR A 1 82 ? -24.462 2.179 15.127 1.00 67.69 82 THR A N 1
ATOM 656 C CA . THR A 1 82 ? -23.890 0.957 14.548 1.00 67.69 82 THR A CA 1
ATOM 657 C C . THR A 1 82 ? -24.678 0.560 13.314 1.00 67.69 82 THR A C 1
ATOM 659 O O . THR A 1 82 ? -24.086 0.366 12.266 1.00 67.69 82 THR A O 1
ATOM 662 N N . GLU A 1 83 ? -26.006 0.565 13.374 1.00 71.81 83 GLU A N 1
ATOM 663 C CA . GLU A 1 83 ? -26.853 0.288 12.223 1.00 71.81 83 GLU A CA 1
ATOM 664 C C . GLU A 1 83 ? -26.758 1.364 11.138 1.00 71.81 83 GLU A C 1
ATOM 666 O O . GLU A 1 83 ? -26.794 1.033 9.963 1.00 71.81 83 GLU A O 1
ATOM 671 N N . LEU A 1 84 ? -26.642 2.653 11.474 1.00 69.44 84 LEU A N 1
ATOM 672 C CA . LEU A 1 84 ? -26.416 3.727 10.500 1.00 69.44 84 LEU A CA 1
ATOM 673 C C . LEU A 1 84 ? -25.061 3.569 9.817 1.00 69.44 84 LEU A C 1
ATOM 675 O O . LEU A 1 84 ? -24.976 3.729 8.601 1.00 69.44 84 LEU A O 1
ATOM 679 N N . ARG A 1 85 ? -24.020 3.224 10.579 1.00 60.16 85 ARG A N 1
ATOM 680 C CA . ARG A 1 85 ? -22.694 2.906 10.052 1.00 60.16 85 ARG A CA 1
ATOM 681 C C . ARG A 1 85 ? -22.772 1.672 9.172 1.00 60.16 85 ARG A C 1
ATOM 683 O O . ARG A 1 85 ? -22.282 1.704 8.052 1.00 60.16 85 ARG A O 1
ATOM 690 N N . ASP A 1 86 ? -23.438 0.623 9.623 1.00 59.03 86 ASP A N 1
ATOM 691 C CA . ASP A 1 86 ? -23.604 -0.615 8.881 1.00 59.03 86 ASP A CA 1
ATOM 692 C C . ASP A 1 86 ? -24.497 -0.404 7.661 1.00 59.03 86 ASP A C 1
ATOM 694 O O . ASP A 1 86 ? -24.226 -1.024 6.654 1.00 59.03 86 ASP A O 1
ATOM 698 N N . ARG A 1 87 ? -25.468 0.521 7.663 1.00 62.41 87 ARG A N 1
ATOM 699 C CA . ARG A 1 87 ? -26.262 0.937 6.487 1.00 62.41 87 ARG A CA 1
ATOM 700 C C . ARG A 1 87 ? -25.452 1.789 5.512 1.00 62.41 87 ARG A C 1
ATOM 702 O O . ARG A 1 87 ? -25.504 1.544 4.307 1.00 62.41 87 ARG A O 1
ATOM 709 N N . ALA A 1 88 ? -24.640 2.720 6.011 1.00 57.97 88 ALA A N 1
ATOM 710 C CA . ALA A 1 88 ? -23.630 3.416 5.213 1.00 57.97 88 ALA A CA 1
ATOM 711 C C . ALA A 1 88 ? -22.618 2.420 4.609 1.00 57.97 88 ALA A C 1
ATOM 713 O O . ALA A 1 88 ? -22.165 2.596 3.480 1.00 57.97 88 ALA A O 1
ATOM 714 N N . THR A 1 89 ? -22.351 1.320 5.319 1.00 49.91 89 THR A N 1
ATOM 715 C CA . THR A 1 89 ? -21.499 0.199 4.893 1.00 49.91 89 THR A CA 1
ATOM 716 C C . THR A 1 89 ? -22.275 -0.898 4.135 1.00 49.91 89 THR A C 1
ATOM 718 O O . THR A 1 89 ? -21.661 -1.708 3.454 1.00 49.91 89 THR A O 1
ATOM 721 N N . ALA A 1 90 ? -23.613 -0.916 4.138 1.00 44.94 90 ALA A N 1
ATOM 722 C CA . ALA A 1 90 ? -24.471 -1.894 3.447 1.00 44.94 90 ALA A CA 1
ATOM 723 C C . ALA A 1 90 ? -24.893 -1.394 2.060 1.00 44.94 90 ALA A C 1
ATOM 725 O O . ALA A 1 90 ? -25.008 -2.192 1.134 1.00 44.94 90 ALA A O 1
ATOM 726 N N . ASN A 1 91 ? -24.904 -0.073 1.852 1.00 50.25 91 ASN A N 1
ATOM 727 C CA . ASN A 1 91 ? -24.582 0.506 0.538 1.00 50.25 91 ASN A CA 1
ATOM 728 C C . ASN A 1 91 ? -23.121 0.196 0.115 1.00 50.25 91 ASN A C 1
ATOM 730 O O . ASN A 1 91 ? -22.695 0.474 -1.005 1.00 50.25 91 ASN A O 1
ATOM 734 N N . GLY A 1 92 ? -22.337 -0.391 1.021 1.00 44.06 92 GLY A N 1
ATOM 735 C CA . GLY A 1 92 ? -20.889 -0.500 1.011 1.00 44.06 92 GLY A CA 1
ATOM 736 C C . GLY A 1 92 ? -20.318 -1.894 0.752 1.00 44.06 92 GLY A C 1
ATOM 737 O O . GLY A 1 92 ? -19.211 -2.170 1.205 1.00 44.06 92 GLY A O 1
ATOM 738 N N . LYS A 1 93 ? -20.923 -2.698 -0.138 1.00 48.81 93 LYS A N 1
ATOM 739 C CA . LYS A 1 93 ? -20.060 -3.550 -0.991 1.00 48.81 93 LYS A CA 1
ATOM 740 C C . LYS A 1 93 ? -18.983 -2.686 -1.655 1.00 48.81 93 LYS A C 1
ATOM 742 O O . LYS A 1 93 ? -17.834 -3.097 -1.738 1.00 48.81 93 LYS A O 1
ATOM 747 N N . LEU A 1 94 ? -19.336 -1.457 -2.045 1.00 45.59 94 LEU A N 1
ATOM 748 C CA . LEU A 1 94 ? -18.389 -0.469 -2.548 1.00 45.59 94 LEU A CA 1
ATOM 749 C C . LEU A 1 94 ? -17.399 0.003 -1.473 1.00 45.59 94 LEU A C 1
ATOM 751 O O . LEU A 1 94 ? -16.218 0.083 -1.765 1.00 45.59 94 LEU A O 1
ATOM 755 N N . ALA A 1 95 ? -17.845 0.273 -0.241 1.00 51.34 95 ALA A N 1
ATOM 756 C CA . ALA A 1 95 ? -17.002 0.793 0.839 1.00 51.34 95 ALA A CA 1
ATOM 757 C C . ALA A 1 95 ? -16.052 -0.268 1.415 1.00 51.34 95 ALA A C 1
ATOM 759 O O . ALA A 1 95 ? -14.864 -0.005 1.535 1.00 51.34 95 ALA A O 1
ATOM 760 N N . ALA A 1 96 ? -16.519 -1.489 1.689 1.00 51.38 96 ALA A N 1
ATOM 761 C CA . ALA A 1 96 ? -15.666 -2.588 2.144 1.00 51.38 96 ALA A CA 1
ATOM 762 C C . ALA A 1 96 ? -14.641 -2.995 1.071 1.00 51.38 96 ALA A C 1
ATOM 764 O O . ALA A 1 96 ? -13.469 -3.211 1.385 1.00 51.38 96 ALA A O 1
ATOM 765 N N . ASN A 1 97 ? -15.046 -3.021 -0.207 1.00 58.09 97 ASN A N 1
ATOM 766 C CA . ASN A 1 97 ? -14.119 -3.252 -1.314 1.00 58.09 97 ASN A CA 1
ATOM 767 C C . ASN A 1 97 ? -13.181 -2.060 -1.532 1.00 58.09 97 ASN A C 1
ATOM 769 O O . ASN A 1 97 ? -12.012 -2.280 -1.815 1.00 58.09 97 ASN A O 1
ATOM 773 N N . ALA A 1 98 ? -13.642 -0.815 -1.374 1.00 54.97 98 ALA A N 1
ATOM 774 C CA . ALA A 1 98 ? -12.798 0.375 -1.470 1.00 54.97 98 ALA A CA 1
ATOM 775 C C . ALA A 1 98 ? -11.757 0.404 -0.354 1.00 54.97 98 ALA A C 1
ATOM 777 O O . ALA A 1 98 ? -10.590 0.619 -0.644 1.00 54.97 98 ALA A O 1
ATOM 778 N N . VAL A 1 99 ? -12.141 0.100 0.888 1.00 58.50 99 VAL A N 1
ATOM 779 C CA . VAL A 1 99 ? -11.231 -0.032 2.034 1.00 58.50 99 VAL A CA 1
ATOM 780 C C . VAL A 1 99 ? -10.254 -1.188 1.818 1.00 58.50 99 VAL A C 1
ATOM 782 O O . VAL A 1 99 ? -9.057 -1.028 2.049 1.00 58.50 99 VAL A O 1
ATOM 785 N N . GLY A 1 100 ? -10.730 -2.331 1.316 1.00 60.34 100 GLY A N 1
ATOM 786 C CA . GLY A 1 100 ? -9.884 -3.465 0.942 1.00 60.34 100 GLY A CA 1
ATOM 787 C C . GLY A 1 100 ? -8.887 -3.132 -0.173 1.00 60.34 100 GLY A C 1
ATOM 788 O O . GLY A 1 100 ? -7.715 -3.480 -0.062 1.00 60.34 100 GLY A O 1
ATOM 789 N N . MET A 1 101 ? -9.321 -2.409 -1.209 1.00 62.56 101 MET A N 1
ATOM 790 C CA . MET A 1 101 ? -8.472 -1.925 -2.302 1.00 62.56 101 MET A CA 1
ATOM 791 C C . MET A 1 101 ? -7.454 -0.898 -1.808 1.00 62.56 101 MET A C 1
ATOM 793 O O . MET A 1 101 ? -6.283 -1.005 -2.156 1.00 62.56 101 MET A O 1
ATOM 797 N N . LEU A 1 102 ? -7.861 0.040 -0.948 1.00 65.31 102 LEU A N 1
ATOM 798 C CA . LEU A 1 102 ? -6.969 1.020 -0.324 1.00 65.31 102 LEU A CA 1
ATOM 799 C C . LEU A 1 102 ? -5.883 0.320 0.496 1.00 65.31 102 LEU A C 1
ATOM 801 O O . LEU A 1 102 ? -4.711 0.651 0.365 1.00 65.31 102 LEU A O 1
ATOM 805 N N . PHE A 1 103 ? -6.243 -0.708 1.270 1.00 63.84 103 PHE A N 1
ATOM 806 C CA . PHE A 1 103 ? -5.275 -1.526 2.003 1.00 63.84 103 PHE A CA 1
ATOM 807 C C . PHE A 1 103 ? -4.377 -2.363 1.097 1.00 63.84 103 PHE A C 1
ATOM 809 O O . PHE A 1 103 ? -3.196 -2.515 1.399 1.00 63.84 103 PHE A O 1
ATOM 816 N N . GLY A 1 104 ? -4.911 -2.890 -0.006 1.00 63.88 104 GLY A N 1
ATOM 817 C CA . GLY A 1 104 ? -4.121 -3.562 -1.034 1.00 63.88 104 GLY A CA 1
ATOM 818 C C . GLY A 1 104 ? -3.062 -2.625 -1.610 1.00 63.88 104 GLY A C 1
ATOM 819 O O . GLY A 1 104 ? -1.882 -2.956 -1.594 1.00 63.88 104 GLY A O 1
ATOM 820 N N . VAL A 1 105 ? -3.470 -1.420 -2.010 1.00 64.69 105 VAL A N 1
ATOM 821 C CA . VAL A 1 105 ? -2.583 -0.368 -2.520 1.00 64.69 105 VAL A CA 1
ATOM 822 C C . VAL A 1 105 ? -1.548 0.043 -1.471 1.00 64.69 105 VAL A C 1
ATOM 824 O O . VAL A 1 105 ? -0.365 0.116 -1.793 1.00 64.69 105 VAL A O 1
ATOM 827 N N . ILE A 1 106 ? -1.954 0.241 -0.212 1.00 65.19 106 ILE A N 1
ATOM 828 C CA . ILE A 1 106 ? -1.035 0.575 0.885 1.00 65.19 106 ILE A CA 1
ATOM 829 C C . ILE A 1 106 ? -0.003 -0.541 1.092 1.00 65.19 106 ILE A C 1
ATOM 831 O O . ILE A 1 106 ? 1.193 -0.262 1.128 1.00 65.19 106 ILE A O 1
ATOM 835 N N . ASN A 1 107 ? -0.429 -1.806 1.159 1.00 62.56 107 ASN A N 1
ATOM 836 C CA . ASN A 1 107 ? 0.486 -2.941 1.307 1.00 62.56 107 ASN A CA 1
ATOM 837 C C . ASN A 1 107 ? 1.443 -3.067 0.119 1.00 62.56 107 ASN A C 1
ATOM 839 O O . ASN A 1 107 ? 2.636 -3.285 0.320 1.00 62.56 107 ASN A O 1
ATOM 843 N N . THR A 1 108 ? 0.945 -2.933 -1.113 1.00 63.72 108 THR A N 1
ATOM 844 C CA . THR A 1 108 ? 1.778 -2.992 -2.318 1.00 63.72 108 THR A CA 1
ATOM 845 C C . THR A 1 108 ? 2.801 -1.863 -2.322 1.00 63.72 108 THR A C 1
ATOM 847 O O . THR A 1 108 ? 3.981 -2.121 -2.535 1.00 63.72 108 THR A O 1
ATOM 850 N N . MET A 1 109 ? 2.392 -0.630 -2.021 1.00 64.94 109 MET A N 1
ATOM 851 C CA . MET A 1 109 ? 3.320 0.496 -1.947 1.00 64.94 109 MET A CA 1
ATOM 852 C C . MET A 1 109 ? 4.336 0.338 -0.808 1.00 64.94 109 MET A C 1
ATOM 854 O O . MET A 1 109 ? 5.500 0.667 -1.009 1.00 64.94 109 MET A O 1
ATOM 858 N N . SER A 1 110 ? 3.965 -0.218 0.350 1.00 63.78 110 SER A N 1
ATOM 859 C CA . SER A 1 110 ? 4.933 -0.542 1.410 1.00 63.78 110 SER A CA 1
ATOM 860 C C . SER A 1 110 ? 5.910 -1.646 0.987 1.00 63.78 110 SER A C 1
ATOM 862 O O . SER A 1 110 ? 7.105 -1.518 1.234 1.00 63.78 110 SER A O 1
ATOM 864 N N . HIS A 1 111 ? 5.453 -2.699 0.299 1.00 61.75 111 HIS A N 1
ATOM 865 C CA . HIS A 1 111 ? 6.337 -3.745 -0.237 1.00 61.75 111 HIS A CA 1
ATOM 866 C C . HIS A 1 111 ? 7.312 -3.225 -1.295 1.00 61.75 111 HIS A C 1
ATOM 868 O O . HIS A 1 111 ? 8.447 -3.690 -1.363 1.00 61.75 111 HIS A O 1
ATOM 874 N N . LEU A 1 112 ? 6.875 -2.264 -2.106 1.00 61.50 112 LEU A N 1
ATOM 875 C CA . LEU A 1 112 ? 7.707 -1.601 -3.106 1.00 61.50 112 LEU A CA 1
ATOM 876 C C . LEU A 1 112 ? 8.616 -0.516 -2.499 1.00 61.50 112 LEU A C 1
ATOM 878 O O . LEU A 1 112 ? 9.380 0.103 -3.234 1.00 61.50 112 LEU A O 1
ATOM 882 N N . GLY A 1 113 ? 8.542 -0.274 -1.183 1.00 62.09 113 GLY A N 1
ATOM 883 C CA . GLY A 1 113 ? 9.323 0.757 -0.493 1.00 62.09 113 GLY A CA 1
ATOM 884 C C . GLY A 1 113 ? 8.890 2.194 -0.807 1.00 62.09 113 GLY A C 1
ATOM 885 O O . GLY A 1 113 ? 9.657 3.119 -0.573 1.00 62.09 113 GLY A O 1
ATOM 886 N N . VAL A 1 114 ? 7.681 2.377 -1.348 1.00 60.94 114 VAL A N 1
ATOM 887 C CA . VAL A 1 114 ? 7.117 3.662 -1.803 1.00 60.94 114 VAL A CA 1
ATOM 888 C C . VAL A 1 114 ? 6.326 4.368 -0.693 1.00 60.94 114 VAL A C 1
ATOM 890 O O . VAL A 1 114 ? 6.243 5.588 -0.672 1.00 60.94 114 VAL A O 1
ATOM 893 N N . LEU A 1 115 ? 5.741 3.624 0.250 1.00 60.97 115 LEU A N 1
ATOM 894 C CA . LEU A 1 115 ? 5.040 4.170 1.425 1.00 60.97 115 LEU A CA 1
ATOM 895 C C . LEU A 1 115 ? 5.872 3.997 2.708 1.00 60.97 115 LEU A C 1
ATOM 897 O O . LEU A 1 115 ? 6.793 3.178 2.728 1.00 60.97 115 LEU A O 1
ATOM 901 N N . PRO A 1 116 ? 5.530 4.695 3.818 1.00 63.03 116 PRO A N 1
ATOM 902 C CA . PRO A 1 116 ? 6.183 4.466 5.097 1.00 63.03 116 PRO A CA 1
ATOM 903 C C . PRO A 1 116 ? 6.157 2.990 5.466 1.00 63.03 116 PRO A C 1
ATOM 905 O O . PRO A 1 116 ? 5.150 2.306 5.263 1.00 63.03 116 PRO A O 1
ATOM 908 N N . ASN A 1 117 ? 7.237 2.542 6.109 1.00 69.38 117 ASN A N 1
ATOM 909 C CA . ASN A 1 117 ? 7.298 1.262 6.806 1.00 69.38 117 ASN A CA 1
ATOM 910 C C . ASN A 1 117 ? 6.328 1.281 7.996 1.00 69.38 117 ASN A C 1
ATOM 912 O O . ASN A 1 117 ? 6.717 1.476 9.152 1.00 69.38 117 ASN A O 1
ATOM 916 N N . LEU A 1 118 ? 5.039 1.133 7.699 1.00 72.81 118 LEU A N 1
ATOM 917 C CA . LEU A 1 118 ? 4.025 0.832 8.685 1.00 72.81 118 LEU A CA 1
ATOM 918 C C . LEU A 1 118 ? 4.276 -0.576 9.195 1.00 72.81 118 LEU A C 1
ATOM 920 O O . LEU A 1 118 ? 4.421 -1.531 8.432 1.00 72.81 118 LEU A O 1
ATOM 924 N N . THR A 1 119 ? 4.305 -0.714 10.511 1.00 78.88 119 THR A N 1
ATOM 925 C CA . THR A 1 119 ? 4.326 -2.042 11.110 1.00 78.88 119 THR A CA 1
ATOM 926 C C . THR A 1 119 ? 3.001 -2.752 10.831 1.00 78.88 119 THR A C 1
ATOM 928 O O . THR A 1 119 ? 1.945 -2.122 10.730 1.00 78.88 119 THR A O 1
ATOM 931 N N . TYR A 1 120 ? 3.027 -4.085 10.787 1.00 77.06 120 TYR A N 1
ATOM 932 C CA . TYR A 1 120 ? 1.818 -4.904 10.635 1.00 77.06 120 TYR A CA 1
ATOM 933 C C . TYR A 1 120 ? 0.731 -4.545 11.665 1.00 77.06 120 TYR A C 1
ATOM 935 O O . TYR A 1 120 ? -0.460 -4.522 11.360 1.00 77.06 120 TYR A O 1
ATOM 943 N N . ARG A 1 121 ? 1.154 -4.186 12.884 1.00 81.69 121 ARG A N 1
ATOM 944 C CA . ARG A 1 121 ? 0.264 -3.736 13.955 1.00 81.69 121 ARG A CA 1
ATOM 945 C C . ARG A 1 121 ? -0.403 -2.397 13.641 1.00 81.69 121 ARG A C 1
ATOM 947 O O . ARG A 1 121 ? -1.606 -2.288 13.824 1.00 81.69 121 ARG A O 1
ATOM 954 N N . GLU A 1 122 ? 0.355 -1.396 13.198 1.00 83.25 122 GLU A N 1
ATOM 955 C CA . GLU A 1 122 ? -0.188 -0.080 12.819 1.00 83.25 122 GLU A CA 1
ATOM 956 C C . GLU A 1 122 ? -1.189 -0.212 11.656 1.00 83.25 122 GLU A C 1
ATOM 958 O O . GLU A 1 122 ? -2.271 0.371 11.698 1.00 83.25 122 GLU A O 1
ATOM 963 N N . SER A 1 123 ? -0.861 -1.057 10.673 1.00 76.94 123 SER A N 1
ATOM 964 C CA . SER A 1 123 ? -1.708 -1.374 9.517 1.00 76.94 123 SER A CA 1
ATOM 965 C C . SER A 1 123 ? -3.041 -2.020 9.932 1.00 76.94 123 SER A C 1
ATOM 967 O O . SER A 1 123 ? -4.114 -1.511 9.606 1.00 76.94 123 SER A O 1
ATOM 969 N N . ASN A 1 124 ? -3.003 -3.083 10.742 1.00 79.88 124 ASN A N 1
ATOM 970 C CA . ASN A 1 124 ? -4.226 -3.732 11.229 1.00 79.88 124 ASN A CA 1
ATOM 971 C C . ASN A 1 124 ? -5.075 -2.820 12.121 1.00 79.88 124 ASN A C 1
ATOM 973 O O . ASN A 1 124 ? -6.301 -2.868 12.059 1.00 79.88 124 ASN A O 1
ATOM 977 N N . LEU A 1 125 ? -4.439 -1.969 12.922 1.00 84.12 125 LEU A N 1
ATOM 978 C CA . LEU A 1 125 ? -5.142 -1.065 13.821 1.00 84.12 125 LEU A CA 1
ATOM 979 C C . LEU A 1 125 ? -5.909 0.015 13.041 1.00 84.12 125 LEU A C 1
ATOM 981 O O . LEU A 1 125 ? -7.068 0.276 13.349 1.00 84.12 125 LEU A O 1
ATOM 985 N N . LEU A 1 126 ? -5.318 0.565 11.973 1.00 77.44 126 LEU A N 1
ATOM 986 C CA . LEU A 1 126 ? -6.026 1.442 11.032 1.00 77.44 126 LEU A CA 1
ATOM 987 C C . LEU A 1 126 ? -7.188 0.727 10.332 1.00 77.44 126 LEU A C 1
ATOM 989 O O . LEU A 1 126 ? -8.273 1.295 10.215 1.00 77.44 126 LEU A O 1
ATOM 993 N N . LYS A 1 127 ? -6.986 -0.523 9.898 1.00 73.88 127 LYS A N 1
ATOM 994 C CA . LYS A 1 127 ? -8.035 -1.325 9.249 1.00 73.88 127 LYS A CA 1
ATOM 995 C C . LYS A 1 127 ? -9.244 -1.488 10.160 1.00 73.88 127 LYS A C 1
ATOM 997 O O . LYS A 1 127 ? -10.381 -1.310 9.734 1.00 73.88 127 LYS A O 1
ATOM 1002 N N . ASP A 1 128 ? -8.988 -1.819 11.416 1.00 77.25 128 ASP A N 1
ATOM 1003 C CA . ASP A 1 128 ? -10.022 -2.051 12.410 1.00 77.25 128 ASP A CA 1
ATOM 1004 C C . ASP A 1 128 ? -10.838 -0.782 12.718 1.00 77.25 128 ASP A C 1
ATOM 1006 O O . ASP A 1 128 ? -12.060 -0.857 12.841 1.00 77.25 128 ASP A O 1
ATOM 1010 N N . ILE A 1 129 ? -10.188 0.386 12.765 1.00 75.69 129 ILE A N 1
ATOM 1011 C CA . ILE A 1 129 ? -10.852 1.691 12.943 1.00 75.69 129 ILE A CA 1
ATOM 1012 C C . ILE A 1 129 ? -11.717 2.051 11.747 1.00 75.69 129 ILE A C 1
ATOM 1014 O O . ILE A 1 129 ? -12.831 2.532 11.921 1.00 75.69 129 ILE A O 1
ATOM 1018 N N . ILE A 1 130 ? -11.221 1.823 10.531 1.00 68.06 130 ILE A N 1
ATOM 1019 C CA . ILE A 1 130 ? -11.975 2.106 9.305 1.00 68.06 130 ILE A CA 1
ATOM 1020 C C . ILE A 1 130 ? -13.201 1.190 9.203 1.00 68.06 130 ILE A C 1
ATOM 1022 O O . ILE A 1 130 ? -14.261 1.625 8.764 1.00 68.06 130 ILE A O 1
ATOM 1026 N N . ASN A 1 131 ? -13.092 -0.045 9.700 1.00 68.69 131 ASN A N 1
ATOM 1027 C CA . ASN A 1 131 ? -14.232 -0.948 9.885 1.00 68.69 131 ASN A CA 1
ATOM 1028 C C . ASN A 1 131 ? -15.152 -0.535 11.052 1.00 68.69 131 ASN A C 1
ATOM 1030 O O . ASN A 1 131 ? -16.144 -1.206 11.332 1.00 68.69 131 ASN A O 1
ATOM 1034 N N . GLY A 1 132 ? -14.834 0.567 11.730 1.00 63.88 132 GLY A N 1
ATOM 1035 C CA . GLY A 1 132 ? -15.682 1.228 12.706 1.00 63.88 132 GLY A CA 1
ATOM 1036 C C . GLY A 1 132 ? -15.453 0.826 14.160 1.00 63.88 132 GLY A C 1
ATOM 1037 O O . GLY A 1 132 ? -16.239 1.263 15.000 1.00 63.88 132 GLY A O 1
ATOM 1038 N N . MET A 1 133 ? -14.427 0.032 14.491 1.00 76.69 133 MET A N 1
ATOM 1039 C CA . MET A 1 133 ? -14.144 -0.271 15.899 1.00 76.69 133 MET A CA 1
ATOM 1040 C C . MET A 1 133 ? -13.821 1.002 16.684 1.00 76.69 133 MET A C 1
ATOM 1042 O O . MET A 1 133 ? -13.015 1.840 16.273 1.00 76.69 133 MET A O 1
ATOM 1046 N N . THR A 1 134 ? -14.433 1.112 17.856 1.00 81.31 134 THR A N 1
ATOM 1047 C CA . THR A 1 134 ? -14.176 2.170 18.830 1.00 81.31 134 THR A CA 1
ATOM 1048 C C . THR A 1 134 ? -12.818 1.980 19.507 1.00 81.31 134 THR A C 1
ATOM 1050 O O . THR A 1 134 ? -12.249 0.886 19.537 1.00 81.31 134 THR A O 1
ATOM 1053 N N . TYR A 1 135 ? -12.287 3.043 20.115 1.00 84.06 135 TYR A N 1
ATOM 1054 C CA . TYR A 1 135 ? -11.029 2.951 20.864 1.00 84.06 135 TYR A CA 1
ATOM 1055 C C . TYR A 1 135 ? -11.104 1.998 22.060 1.00 84.06 135 TYR A C 1
ATOM 1057 O O . TYR A 1 135 ? -10.086 1.401 22.403 1.00 84.06 135 TYR A O 1
ATOM 1065 N N . ASP A 1 136 ? -12.283 1.818 22.655 1.00 82.62 136 ASP A N 1
ATOM 1066 C CA . ASP A 1 136 ? -12.486 0.894 23.773 1.00 82.62 136 ASP A CA 1
ATOM 1067 C C . ASP A 1 136 ? -12.470 -0.569 23.301 1.00 82.62 136 ASP A C 1
ATOM 1069 O O . ASP A 1 136 ? -11.802 -1.412 23.899 1.00 82.62 136 ASP A O 1
ATOM 1073 N N . GLU A 1 137 ? -13.104 -0.874 22.166 1.00 82.00 137 GLU A N 1
ATOM 1074 C CA . GLU A 1 137 ? -13.046 -2.211 21.552 1.00 82.00 137 GLU A CA 1
ATOM 1075 C C . GLU A 1 137 ? -11.620 -2.567 21.110 1.00 82.00 137 GLU A C 1
ATOM 1077 O O . GLU A 1 137 ? -11.134 -3.674 21.355 1.00 82.00 137 GLU A O 1
ATOM 1082 N N . LEU A 1 138 ? -10.906 -1.608 20.516 1.00 86.50 138 LEU A N 1
ATOM 1083 C CA . LEU A 1 138 ? -9.498 -1.767 20.144 1.00 86.50 138 LEU A CA 1
ATOM 1084 C C . LEU A 1 138 ? -8.600 -1.929 21.368 1.00 86.50 138 LEU A C 1
ATOM 1086 O O . LEU A 1 138 ? -7.651 -2.712 21.334 1.00 86.50 138 LEU A O 1
ATOM 1090 N N . SER A 1 139 ? -8.899 -1.214 22.453 1.00 90.00 139 SER A N 1
ATOM 1091 C CA . SER A 1 139 ? -8.175 -1.324 23.719 1.00 90.00 139 SER A CA 1
ATOM 1092 C C . SER A 1 139 ? -8.215 -2.761 24.239 1.00 90.00 139 SER A C 1
ATOM 1094 O O . SER A 1 139 ? -7.185 -3.311 24.632 1.00 90.00 139 SER A O 1
ATOM 1096 N N . ILE A 1 140 ? -9.391 -3.393 24.177 1.00 92.12 140 ILE A N 1
ATOM 1097 C CA . ILE A 1 140 ? -9.583 -4.799 24.549 1.00 92.12 140 ILE A CA 1
ATOM 1098 C C . ILE A 1 140 ? -8.840 -5.717 23.570 1.00 92.12 140 ILE A C 1
ATOM 1100 O O . ILE A 1 140 ? -8.037 -6.546 23.995 1.00 92.12 140 ILE A O 1
ATOM 1104 N N . LYS A 1 141 ? -9.048 -5.539 22.259 1.00 90.81 141 LYS A N 1
ATOM 1105 C CA . LYS A 1 141 ? -8.465 -6.397 21.212 1.00 90.81 141 LYS A CA 1
ATOM 1106 C C . LYS A 1 141 ? -6.934 -6.420 21.229 1.00 90.81 141 LYS A C 1
ATOM 1108 O O . LYS A 1 141 ? -6.330 -7.467 21.018 1.00 90.81 141 LYS A O 1
ATOM 1113 N N . TYR A 1 142 ? -6.306 -5.269 21.454 1.00 90.81 142 TYR A N 1
ATOM 1114 C CA . TYR A 1 142 ? -4.851 -5.109 21.397 1.00 90.81 142 TYR A CA 1
ATOM 1115 C C . TYR A 1 142 ? -4.177 -5.089 22.776 1.00 90.81 142 TYR A C 1
ATOM 1117 O O . TYR A 1 142 ? -2.960 -4.888 22.839 1.00 90.81 142 TYR A O 1
ATOM 1125 N N . GLY A 1 143 ? -4.938 -5.271 23.862 1.00 92.62 143 GLY A N 1
ATOM 1126 C CA . GLY A 1 143 ? -4.417 -5.352 25.229 1.00 92.62 143 GLY A CA 1
ATOM 1127 C C . GLY A 1 143 ? -3.672 -4.096 25.693 1.00 92.62 143 GLY A C 1
ATOM 1128 O O . GLY A 1 143 ? -2.679 -4.192 26.409 1.00 92.62 143 GLY A O 1
ATOM 1129 N N . VAL A 1 144 ? -4.094 -2.911 25.246 1.00 93.75 144 VAL A N 1
ATOM 1130 C CA . VAL A 1 144 ? -3.476 -1.618 25.598 1.00 93.75 144 VAL A CA 1
ATOM 1131 C C . VAL A 1 144 ? -4.560 -0.582 25.841 1.00 93.75 144 VAL A C 1
ATOM 1133 O O . VAL A 1 144 ? -5.625 -0.699 25.265 1.00 93.75 144 VAL A O 1
ATOM 1136 N N . SER A 1 145 ? -4.304 0.455 26.640 1.00 94.00 145 SER A N 1
ATOM 1137 C CA . SER A 1 145 ? -5.331 1.462 26.947 1.00 94.00 145 SER A CA 1
ATOM 1138 C C . SER A 1 145 ? -5.856 2.196 25.704 1.00 94.00 145 SER A C 1
ATOM 1140 O O . SER A 1 145 ? -5.107 2.448 24.758 1.00 94.00 145 SER A O 1
ATOM 1142 N N . ALA A 1 146 ? -7.117 2.641 25.735 1.00 87.75 146 ALA A N 1
ATOM 1143 C CA . ALA A 1 146 ? -7.722 3.457 24.675 1.00 87.75 146 ALA A CA 1
ATOM 1144 C C . ALA A 1 146 ? -6.905 4.729 24.357 1.00 87.75 146 ALA A C 1
ATOM 1146 O O . ALA A 1 146 ? -6.776 5.135 23.201 1.00 87.75 146 ALA A O 1
ATOM 1147 N N . THR A 1 147 ? -6.263 5.327 25.366 1.00 88.75 147 THR A N 1
ATOM 1148 C CA . THR A 1 147 ? -5.316 6.439 25.178 1.00 88.75 147 THR A CA 1
ATOM 1149 C C . THR A 1 147 ? -4.102 6.014 24.358 1.00 88.75 147 THR A C 1
ATOM 1151 O O . THR A 1 147 ? -3.668 6.740 23.463 1.00 88.75 147 THR A O 1
ATOM 1154 N N . ARG A 1 148 ? -3.550 4.825 24.630 1.00 90.25 148 ARG A N 1
ATOM 1155 C CA . ARG A 1 148 ? -2.416 4.293 23.875 1.00 90.25 148 ARG A CA 1
ATOM 1156 C C . ARG A 1 148 ? -2.802 3.962 22.436 1.00 90.25 148 ARG A C 1
ATOM 1158 O O . ARG A 1 148 ? -2.012 4.242 21.538 1.00 90.25 148 ARG A O 1
ATOM 1165 N N . ILE A 1 149 ? -4.002 3.423 22.219 1.00 90.25 149 ILE A N 1
ATOM 1166 C CA . ILE A 1 149 ? -4.583 3.222 20.884 1.00 90.25 149 ILE A CA 1
ATOM 1167 C C . ILE A 1 149 ? -4.596 4.548 20.116 1.00 90.25 149 ILE A C 1
ATOM 1169 O O . ILE A 1 149 ? -3.988 4.628 19.052 1.00 90.25 149 ILE A O 1
ATOM 1173 N N . ARG A 1 150 ? -5.173 5.609 20.696 1.00 86.56 150 ARG A N 1
ATOM 1174 C CA . ARG A 1 150 ? -5.227 6.948 20.081 1.00 86.56 150 ARG A CA 1
ATOM 1175 C C . ARG A 1 150 ? -3.850 7.471 19.673 1.00 86.56 150 ARG A C 1
ATOM 1177 O O . ARG A 1 150 ? -3.655 7.853 18.5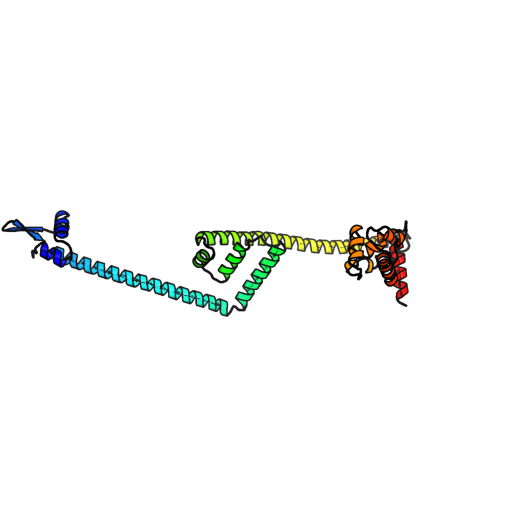28 1.00 86.56 150 ARG A O 1
ATOM 1184 N N . GLN A 1 151 ? -2.867 7.392 20.569 1.00 88.25 151 GLN A N 1
ATOM 1185 C CA . GLN A 1 151 ? -1.496 7.824 20.271 1.00 88.25 151 GLN A CA 1
ATOM 1186 C C . GLN A 1 151 ? -0.856 7.052 19.111 1.00 88.25 151 GLN A C 1
ATOM 1188 O O . GLN A 1 151 ? -0.120 7.634 18.314 1.00 88.25 151 GLN A O 1
ATOM 1193 N N . ILE A 1 152 ? -1.083 5.735 19.040 1.00 85.88 152 ILE A N 1
ATOM 1194 C CA . ILE A 1 152 ? -0.571 4.911 17.940 1.00 85.88 152 ILE A CA 1
ATOM 1195 C C . ILE A 1 152 ? -1.205 5.376 16.630 1.00 85.88 152 ILE A C 1
ATOM 1197 O O . ILE A 1 152 ? -0.482 5.553 15.653 1.00 85.88 152 ILE A O 1
ATOM 1201 N N . ILE A 1 153 ? -2.513 5.630 16.620 1.00 82.81 153 ILE A N 1
ATOM 1202 C CA . ILE A 1 153 ? -3.249 6.080 15.432 1.00 82.81 153 ILE A CA 1
ATOM 1203 C C . ILE A 1 153 ? -2.730 7.425 14.960 1.00 82.81 153 ILE A C 1
ATOM 1205 O O . ILE A 1 153 ? -2.310 7.524 13.815 1.00 82.81 153 ILE A O 1
ATOM 1209 N N . ASP A 1 154 ? -2.669 8.421 15.843 1.00 82.94 154 ASP A N 1
ATOM 1210 C CA . ASP A 1 154 ? -2.215 9.768 15.491 1.00 82.94 154 ASP A CA 1
ATOM 1211 C C . ASP A 1 154 ? -0.800 9.730 14.903 1.00 82.94 154 ASP A C 1
ATOM 1213 O O . ASP A 1 154 ? -0.525 10.307 13.850 1.00 82.94 154 ASP A O 1
ATOM 1217 N N . LYS A 1 155 ? 0.103 8.962 15.528 1.00 83.94 155 LYS A N 1
ATOM 1218 C CA . LYS A 1 155 ? 1.459 8.755 15.005 1.00 83.94 155 LYS A CA 1
ATOM 1219 C C . LYS A 1 155 ? 1.453 8.069 13.638 1.00 83.94 155 LYS A C 1
ATOM 1221 O O . LYS A 1 155 ? 2.267 8.413 12.783 1.00 83.94 155 LYS A O 1
ATOM 1226 N N . THR A 1 156 ? 0.570 7.098 13.436 1.00 81.19 156 THR A N 1
ATOM 1227 C CA . THR A 1 156 ? 0.449 6.355 12.177 1.00 81.19 156 THR A CA 1
ATOM 1228 C C . THR A 1 156 ? -0.091 7.243 11.057 1.00 81.19 156 THR A C 1
ATOM 1230 O O . THR A 1 156 ? 0.494 7.273 9.977 1.00 81.19 156 THR A O 1
ATOM 1233 N N . CYS A 1 157 ? -1.137 8.026 11.322 1.00 76.31 157 CYS A N 1
ATOM 1234 C CA . CYS A 1 157 ? -1.689 8.999 10.382 1.00 76.31 157 CYS A CA 1
ATOM 1235 C C . CYS A 1 157 ? -0.644 10.052 9.997 1.00 76.31 157 CYS A C 1
ATOM 1237 O O . CYS A 1 157 ? -0.422 10.282 8.814 1.00 76.31 157 CYS A O 1
ATOM 1239 N N . ASN A 1 158 ? 0.091 10.600 10.970 1.00 78.06 158 ASN A N 1
ATOM 1240 C CA . ASN A 1 158 ? 1.155 11.571 10.699 1.00 78.06 158 ASN A CA 1
ATOM 1241 C C . ASN A 1 158 ? 2.274 10.994 9.819 1.00 78.06 158 ASN A C 1
ATOM 1243 O O . ASN A 1 158 ? 2.776 11.683 8.932 1.00 78.06 158 ASN A O 1
ATOM 1247 N N . LYS A 1 159 ? 2.655 9.723 10.026 1.00 75.94 159 LYS A N 1
ATOM 1248 C CA . LYS A 1 159 ? 3.602 9.034 9.135 1.00 75.94 159 LYS A CA 1
ATOM 1249 C C . LYS A 1 159 ? 3.060 8.961 7.709 1.00 75.94 159 LYS A C 1
ATOM 1251 O O . LYS A 1 159 ? 3.819 9.201 6.778 1.00 75.94 159 LYS A O 1
ATOM 1256 N N . LEU A 1 160 ? 1.786 8.619 7.529 1.00 71.94 160 LEU A N 1
ATOM 1257 C CA . LEU A 1 160 ? 1.180 8.528 6.200 1.00 71.94 160 LEU A CA 1
ATOM 1258 C C . LEU A 1 160 ? 1.153 9.893 5.502 1.00 71.94 160 LEU A C 1
ATOM 1260 O O . LEU A 1 160 ? 1.649 9.999 4.385 1.00 71.94 160 LEU A O 1
ATOM 1264 N N . THR A 1 161 ? 0.699 10.944 6.188 1.00 69.94 161 THR A N 1
ATOM 1265 C CA . THR A 1 161 ? 0.620 12.306 5.635 1.00 69.94 161 THR A CA 1
ATOM 1266 C C . THR A 1 161 ? 1.989 12.891 5.280 1.00 69.94 161 THR A C 1
ATOM 1268 O O . THR A 1 161 ? 2.149 13.515 4.236 1.00 69.94 161 THR A O 1
ATOM 1271 N N . TYR A 1 162 ? 3.010 12.695 6.121 1.00 70.12 162 TYR A N 1
ATOM 1272 C CA . TYR A 1 162 ? 4.353 13.208 5.825 1.00 70.12 162 TYR A CA 1
ATOM 1273 C C . TYR A 1 162 ? 4.954 12.556 4.573 1.00 70.12 162 TYR A C 1
ATOM 1275 O O . TYR A 1 162 ? 5.565 13.235 3.750 1.00 70.12 162 TYR A O 1
ATOM 1283 N N . ASN A 1 163 ? 4.743 11.251 4.403 1.00 67.38 163 ASN A N 1
ATOM 1284 C CA . ASN A 1 163 ? 5.274 10.532 3.250 1.00 67.38 163 ASN A CA 1
ATOM 1285 C C . ASN A 1 163 ? 4.471 10.771 1.975 1.00 67.38 163 ASN A C 1
ATOM 1287 O O . ASN A 1 163 ? 5.063 10.757 0.905 1.00 67.38 163 ASN A O 1
ATOM 1291 N N . GLU A 1 164 ? 3.170 11.055 2.064 1.00 68.62 164 GLU A N 1
ATOM 1292 C CA . GLU A 1 164 ? 2.381 11.489 0.906 1.00 68.62 164 GLU A CA 1
ATOM 1293 C C . GLU A 1 164 ? 3.033 12.696 0.216 1.00 68.62 164 GLU A C 1
ATOM 1295 O O . GLU A 1 164 ? 3.251 12.675 -0.993 1.00 68.62 164 GLU A O 1
ATOM 1300 N N . ASN A 1 165 ? 3.455 13.702 0.988 1.00 69.25 165 ASN A N 1
ATOM 1301 C CA . ASN A 1 165 ? 4.134 14.879 0.445 1.00 69.25 165 ASN A CA 1
ATOM 1302 C C . ASN A 1 165 ? 5.470 14.537 -0.236 1.00 69.25 165 ASN A C 1
ATOM 1304 O O . ASN A 1 165 ? 5.781 15.097 -1.288 1.00 69.25 165 ASN A O 1
ATOM 1308 N N . ILE A 1 166 ? 6.249 13.614 0.341 1.00 72.44 166 ILE A N 1
ATOM 1309 C CA . ILE A 1 166 ? 7.522 13.155 -0.241 1.00 72.44 166 ILE A CA 1
ATOM 1310 C C . ILE A 1 166 ? 7.269 12.408 -1.550 1.00 72.44 166 ILE A C 1
ATOM 1312 O O . ILE A 1 166 ? 7.868 12.742 -2.567 1.00 72.44 166 ILE A O 1
ATOM 1316 N N . VAL A 1 167 ? 6.339 11.452 -1.550 1.00 72.31 167 VAL A N 1
ATOM 1317 C CA . VAL A 1 167 ? 6.000 10.651 -2.733 1.00 72.31 167 VAL A CA 1
ATOM 1318 C C . VAL A 1 167 ? 5.471 11.540 -3.857 1.00 72.31 167 VAL A C 1
ATOM 1320 O O . VAL A 1 167 ? 5.867 11.374 -5.009 1.00 72.31 167 VAL A O 1
ATOM 1323 N N . ILE A 1 168 ? 4.622 12.526 -3.547 1.00 75.44 168 ILE A N 1
ATOM 1324 C CA . ILE A 1 168 ? 4.148 13.510 -4.531 1.00 75.44 168 ILE A CA 1
ATOM 1325 C C . ILE A 1 168 ? 5.327 14.290 -5.129 1.00 75.44 168 ILE A C 1
ATOM 1327 O O . ILE A 1 168 ? 5.393 14.455 -6.351 1.00 75.44 168 ILE A O 1
ATOM 1331 N N . ALA A 1 169 ? 6.268 14.744 -4.295 1.00 75.06 169 ALA A N 1
ATOM 1332 C CA . ALA A 1 169 ? 7.452 15.457 -4.760 1.00 75.06 169 ALA A CA 1
ATOM 1333 C C . ALA A 1 169 ? 8.319 14.575 -5.675 1.00 75.06 169 ALA A C 1
ATOM 1335 O O . ALA A 1 169 ? 8.616 14.985 -6.799 1.00 75.06 169 ALA A O 1
ATOM 1336 N N . GLU A 1 170 ? 8.639 13.347 -5.260 1.00 80.19 170 GLU A N 1
ATOM 1337 C CA . GLU A 1 170 ? 9.434 12.389 -6.041 1.00 80.19 170 GLU A CA 1
ATOM 1338 C C . GLU A 1 170 ? 8.768 12.024 -7.374 1.00 80.19 170 GLU A C 1
ATOM 1340 O O . GLU A 1 170 ? 9.423 12.011 -8.420 1.00 80.19 170 GLU A O 1
ATOM 1345 N N . LEU A 1 171 ? 7.451 11.790 -7.375 1.00 79.06 171 LEU A N 1
ATOM 1346 C CA . LEU A 1 171 ? 6.685 11.542 -8.598 1.00 79.06 171 LEU A CA 1
ATOM 1347 C C . LEU A 1 171 ? 6.731 12.747 -9.546 1.00 79.06 171 LEU A C 1
ATOM 1349 O O . LEU A 1 171 ? 6.874 12.567 -10.758 1.00 79.06 171 LEU A O 1
ATOM 1353 N N . SER A 1 172 ? 6.656 13.972 -9.018 1.00 80.94 172 SER A N 1
ATOM 1354 C CA . SER A 1 172 ? 6.772 15.190 -9.829 1.00 80.94 172 SER A CA 1
ATOM 1355 C C . SER A 1 172 ? 8.160 15.329 -10.472 1.00 80.94 172 SER A C 1
ATOM 1357 O O . SER A 1 172 ? 8.272 15.653 -11.662 1.00 80.94 172 SER A O 1
ATOM 1359 N N . THR A 1 173 ? 9.222 15.006 -9.726 1.00 88.31 173 THR A N 1
ATOM 1360 C CA . THR A 1 173 ? 10.602 15.014 -10.220 1.00 88.31 173 THR A CA 1
ATOM 1361 C C . THR A 1 173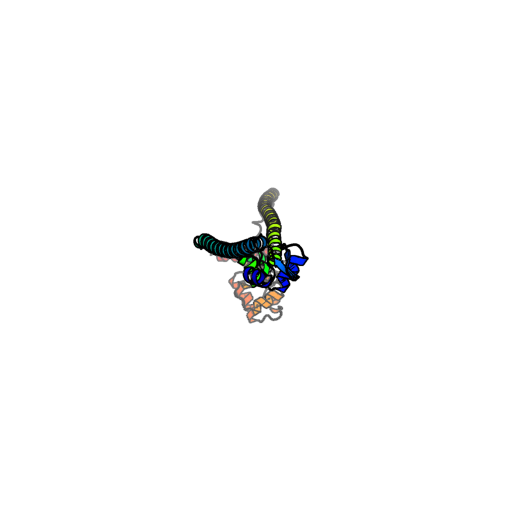 ? 10.795 13.953 -11.295 1.00 88.31 173 THR A C 1
ATOM 1363 O O . THR A 1 173 ? 11.289 14.266 -12.377 1.00 88.31 173 THR A O 1
ATOM 1366 N N . ASN A 1 174 ? 10.324 12.726 -11.061 1.00 82.50 174 ASN A N 1
ATOM 1367 C CA . ASN A 1 174 ? 10.395 11.642 -12.041 1.00 82.50 174 ASN A CA 1
ATOM 1368 C C . ASN A 1 174 ? 9.658 11.983 -13.336 1.00 82.50 174 ASN A C 1
ATOM 1370 O O . ASN A 1 174 ? 10.175 11.734 -14.424 1.00 82.50 174 ASN A O 1
ATOM 1374 N N . ARG A 1 175 ? 8.482 12.614 -13.243 1.00 88.62 175 ARG A N 1
ATOM 1375 C CA . ARG A 1 175 ? 7.747 13.080 -14.425 1.00 88.62 175 ARG A CA 1
ATOM 1376 C C . ARG A 1 175 ? 8.554 14.102 -15.227 1.00 88.62 175 ARG A C 1
ATOM 1378 O O . ARG A 1 175 ? 8.594 14.035 -16.452 1.00 88.62 175 ARG A O 1
ATOM 1385 N N . THR A 1 176 ? 9.225 15.021 -14.537 1.00 91.75 176 THR A N 1
ATOM 1386 C CA . THR A 1 176 ? 10.099 16.022 -15.165 1.00 91.75 176 THR A CA 1
ATOM 1387 C C . THR A 1 176 ? 11.298 15.362 -15.850 1.00 91.75 176 THR A C 1
ATOM 1389 O O . THR A 1 176 ? 11.593 15.671 -17.003 1.00 91.75 176 THR A O 1
ATOM 1392 N N . LEU A 1 177 ? 11.938 14.392 -15.191 1.00 93.19 177 LEU A N 1
ATOM 1393 C CA . LEU A 1 177 ? 13.046 13.620 -15.758 1.00 93.19 177 LEU A CA 1
ATOM 1394 C C . LEU A 1 177 ? 12.627 12.814 -16.991 1.00 93.19 177 LEU A C 1
ATOM 1396 O O . LEU A 1 177 ? 13.377 12.759 -17.961 1.00 93.19 177 LEU A O 1
ATOM 1400 N N . GLN A 1 178 ? 11.426 12.232 -17.004 1.00 91.06 178 GLN A N 1
ATOM 1401 C CA . GLN A 1 178 ? 10.908 11.537 -18.187 1.00 91.06 178 GLN A CA 1
ATOM 1402 C C . GLN A 1 178 ? 10.778 12.474 -19.392 1.00 91.06 178 GLN A C 1
ATOM 1404 O O . GLN A 1 178 ? 11.199 12.114 -20.492 1.00 91.06 178 GLN A O 1
ATOM 1409 N N . TYR A 1 179 ? 10.258 13.689 -19.195 1.00 93.56 179 TYR A N 1
ATOM 1410 C CA . TYR A 1 179 ? 10.210 14.684 -20.269 1.00 93.56 179 TYR A CA 1
ATOM 1411 C C . TYR A 1 179 ? 11.608 15.078 -20.754 1.00 93.56 179 TYR A C 1
ATOM 1413 O O . TYR A 1 179 ? 11.819 15.212 -21.960 1.00 93.56 179 TYR A O 1
ATOM 1421 N N . GLU A 1 180 ? 12.565 15.223 -19.838 1.00 94.94 180 GLU A N 1
ATOM 1422 C CA . GLU A 1 180 ? 13.949 15.546 -20.179 1.00 94.94 180 GLU A CA 1
ATOM 1423 C C . GLU A 1 180 ? 14.618 14.427 -20.985 1.00 94.94 180 GLU A C 1
ATOM 1425 O O . GLU A 1 180 ? 15.241 14.692 -22.011 1.00 94.94 180 GLU A O 1
ATOM 1430 N N . VAL A 1 181 ? 14.423 13.166 -20.594 1.00 93.12 181 VAL A N 1
ATOM 1431 C CA . VAL A 1 181 ? 14.921 12.000 -21.336 1.00 93.12 181 VAL A CA 1
ATOM 1432 C C . VAL A 1 181 ? 14.361 11.977 -22.757 1.00 93.12 181 VAL A C 1
ATOM 1434 O O . VAL A 1 181 ? 15.113 11.794 -23.715 1.00 93.12 181 VAL A O 1
ATOM 1437 N N . GLU A 1 182 ? 13.059 12.206 -22.925 1.00 92.88 182 GLU A N 1
ATOM 1438 C CA . GLU A 1 182 ? 12.442 12.255 -24.254 1.00 92.88 182 GLU A CA 1
ATOM 1439 C C . GLU A 1 182 ? 12.942 13.441 -25.090 1.00 92.88 182 GLU A C 1
ATOM 1441 O O . GLU A 1 182 ? 13.153 13.310 -26.300 1.00 92.88 182 GLU A O 1
ATOM 1446 N N . ARG A 1 183 ? 13.204 14.591 -24.459 1.00 95.88 183 ARG A N 1
ATOM 1447 C CA . ARG A 1 183 ? 13.832 15.740 -25.119 1.00 95.88 183 ARG A CA 1
ATOM 1448 C C . ARG A 1 183 ? 15.248 15.404 -25.585 1.00 95.88 183 ARG A C 1
ATOM 1450 O O . ARG A 1 183 ? 15.563 15.618 -26.754 1.00 95.88 183 ARG A O 1
ATOM 1457 N N . LEU A 1 184 ? 16.083 14.852 -24.706 1.00 94.25 184 LEU A N 1
ATOM 1458 C CA . LEU A 1 184 ? 17.469 14.494 -25.012 1.00 94.25 184 LEU A CA 1
ATOM 1459 C C . LEU A 1 184 ? 17.552 13.442 -26.119 1.00 94.25 184 LEU A C 1
ATOM 1461 O O . LEU A 1 184 ? 18.363 13.593 -27.030 1.00 94.25 184 LEU A O 1
ATOM 1465 N N . LYS A 1 185 ? 16.668 12.437 -26.124 1.00 92.19 185 LYS A N 1
ATOM 1466 C CA . LYS A 1 185 ? 16.572 11.465 -27.228 1.00 92.19 185 LYS A CA 1
ATOM 1467 C C . LYS A 1 185 ? 16.324 12.144 -28.577 1.00 92.19 185 LYS A C 1
ATOM 1469 O O . LYS A 1 185 ? 16.960 11.786 -29.568 1.00 92.19 185 LYS A O 1
ATOM 1474 N N . LYS A 1 186 ? 15.428 13.139 -28.631 1.00 91.50 186 LYS A N 1
ATOM 1475 C CA . LYS A 1 186 ? 15.173 13.915 -29.859 1.00 91.50 186 LYS A CA 1
ATOM 1476 C C . LYS A 1 186 ? 16.395 14.728 -30.279 1.00 91.50 186 LYS A C 1
ATOM 1478 O O . LYS A 1 186 ? 16.736 14.719 -31.458 1.00 91.50 186 LYS A O 1
ATOM 1483 N N . VAL A 1 187 ? 17.065 15.381 -29.327 1.00 92.50 187 VAL A N 1
ATOM 1484 C CA . VAL A 1 187 ? 18.285 16.164 -29.586 1.00 92.50 187 VAL A CA 1
ATOM 1485 C C . VAL A 1 187 ? 19.400 15.276 -30.136 1.00 92.50 187 VAL A C 1
ATOM 1487 O O . VAL A 1 187 ? 19.980 15.606 -31.169 1.00 92.50 187 VAL A O 1
ATOM 1490 N N . ILE A 1 188 ? 19.650 14.121 -29.514 1.00 87.50 188 ILE A N 1
ATOM 1491 C CA . ILE A 1 188 ? 20.629 13.132 -29.989 1.00 87.50 188 ILE A CA 1
ATOM 1492 C C . ILE A 1 188 ? 20.309 12.725 -31.427 1.00 87.50 188 ILE A C 1
ATOM 1494 O O . ILE A 1 188 ? 21.188 12.778 -32.282 1.00 87.50 188 ILE A O 1
ATOM 1498 N N . LYS A 1 189 ? 19.042 12.410 -31.721 1.00 82.19 189 LYS A N 1
ATOM 1499 C CA . LYS A 1 189 ? 18.612 12.045 -33.075 1.00 82.19 189 LYS A CA 1
ATOM 1500 C C . LYS A 1 189 ? 18.856 13.169 -34.088 1.00 82.19 189 LYS A C 1
ATOM 1502 O O . LYS A 1 189 ? 19.335 12.900 -35.183 1.00 82.19 189 LYS A O 1
ATOM 1507 N N . SER A 1 190 ? 18.560 14.424 -33.741 1.00 83.44 190 SER A N 1
ATOM 1508 C CA . SER A 1 190 ? 18.828 15.559 -34.639 1.00 83.44 190 SER A CA 1
ATOM 1509 C C . SER A 1 190 ? 20.320 15.815 -34.848 1.00 83.44 190 SER A C 1
ATOM 1511 O O . SER A 1 190 ? 20.743 16.086 -35.969 1.00 83.44 190 SER A O 1
ATOM 1513 N N . LEU A 1 191 ? 21.128 15.681 -33.791 1.00 85.38 191 LEU A N 1
ATOM 1514 C CA . LEU A 1 191 ? 22.575 15.856 -33.877 1.00 85.38 191 LEU A CA 1
ATOM 1515 C C . LEU A 1 191 ? 23.202 14.774 -34.753 1.00 85.38 191 LEU A C 1
ATOM 1517 O O . LEU A 1 191 ? 24.023 15.103 -35.603 1.00 85.38 191 LEU A O 1
ATOM 1521 N N . GLN A 1 192 ? 22.763 13.521 -34.611 1.00 75.44 192 GLN A N 1
ATOM 1522 C CA . GLN A 1 192 ? 23.176 12.419 -35.483 1.00 75.44 192 GLN A CA 1
ATOM 1523 C C . GLN A 1 192 ? 22.918 12.746 -36.959 1.00 75.44 192 GLN A C 1
ATOM 1525 O O . GLN A 1 192 ? 23.841 12.671 -37.762 1.00 75.44 192 GLN A O 1
ATOM 1530 N N . VAL A 1 193 ? 21.714 13.222 -37.299 1.00 74.38 193 VAL A N 1
ATOM 1531 C CA . VAL A 1 193 ? 21.382 13.629 -38.677 1.00 74.38 193 VAL A CA 1
ATOM 1532 C C . VAL A 1 193 ? 22.313 14.739 -39.179 1.00 74.38 193 VAL A C 1
ATOM 1534 O O . VAL A 1 193 ? 22.877 14.616 -40.264 1.00 74.38 193 VAL A O 1
ATOM 1537 N N . SER A 1 194 ? 22.524 15.793 -38.384 1.00 76.69 194 SER A N 1
ATOM 1538 C CA . SER A 1 194 ? 23.400 16.912 -38.771 1.00 76.69 194 SER A CA 1
ATOM 1539 C C . SER A 1 194 ? 24.866 16.494 -38.941 1.00 76.69 194 SER A C 1
ATOM 1541 O O . SER A 1 194 ? 25.567 16.971 -39.835 1.00 76.69 194 SER A O 1
ATOM 1543 N N . PHE A 1 195 ? 25.333 15.560 -38.111 1.00 74.81 195 PHE A N 1
ATOM 1544 C CA . PHE A 1 195 ? 26.677 15.008 -38.192 1.00 74.81 195 PHE A CA 1
ATOM 1545 C C . PHE A 1 195 ? 26.846 14.156 -39.456 1.00 74.81 195 PHE A C 1
ATOM 1547 O O . PHE A 1 195 ? 27.840 14.298 -40.168 1.00 74.81 195 PHE A O 1
ATOM 1554 N N . ASP A 1 196 ? 25.845 13.344 -39.800 1.00 59.03 196 ASP A N 1
ATOM 1555 C CA . ASP A 1 196 ? 25.836 12.539 -41.024 1.00 59.03 196 ASP A CA 1
ATOM 1556 C C . ASP A 1 196 ? 25.789 13.402 -42.296 1.00 59.03 196 ASP A C 1
ATOM 1558 O O . ASP A 1 196 ? 26.359 13.038 -43.327 1.00 59.03 196 ASP A O 1
ATOM 1562 N N . GLU A 1 197 ? 25.109 14.549 -42.259 1.00 70.38 197 GLU A N 1
ATOM 1563 C CA . GLU A 1 197 ? 25.129 15.545 -43.340 1.00 70.38 197 GLU A CA 1
ATOM 1564 C C . GLU A 1 197 ? 26.511 16.186 -43.500 1.00 70.38 197 GLU A C 1
ATOM 1566 O O . GLU A 1 197 ? 27.035 16.250 -44.615 1.00 70.38 197 GLU A O 1
ATOM 1571 N N . TYR A 1 198 ? 27.137 16.597 -42.392 1.00 76.69 198 TYR A N 1
ATOM 1572 C CA . TYR A 1 198 ? 28.493 17.147 -42.393 1.00 76.69 198 TYR A CA 1
ATOM 1573 C C . TYR A 1 198 ? 29.516 16.158 -42.973 1.00 76.69 198 TYR A C 1
ATOM 1575 O O . TYR A 1 198 ? 30.338 16.536 -43.811 1.00 76.69 198 TYR A O 1
ATOM 1583 N N . ARG A 1 199 ? 29.440 14.879 -42.578 1.00 65.56 199 ARG A N 1
ATOM 1584 C CA . ARG A 1 199 ? 30.303 13.812 -43.111 1.00 65.56 199 ARG A CA 1
ATOM 1585 C C . ARG A 1 199 ? 30.132 13.645 -44.619 1.00 65.56 199 ARG A C 1
ATOM 1587 O O . ARG A 1 199 ? 31.118 13.685 -45.353 1.00 65.56 199 ARG A O 1
ATOM 1594 N N . ARG A 1 200 ? 28.884 13.563 -45.095 1.00 59.69 200 ARG A N 1
ATOM 1595 C CA . ARG A 1 200 ? 28.571 13.477 -46.533 1.00 59.69 200 ARG A CA 1
ATOM 1596 C C . ARG A 1 200 ? 29.134 14.663 -47.321 1.00 59.69 200 ARG A C 1
ATOM 1598 O O . ARG A 1 200 ? 29.709 14.467 -48.389 1.00 59.69 200 ARG A O 1
ATOM 1605 N N . ALA A 1 201 ? 29.033 15.880 -46.785 1.00 73.50 201 ALA A N 1
ATOM 1606 C CA . ALA A 1 201 ? 29.564 17.088 -47.422 1.00 73.50 201 ALA A CA 1
ATOM 1607 C C . ALA A 1 201 ? 31.103 17.104 -47.535 1.00 73.50 201 ALA A C 1
ATOM 1609 O O . ALA A 1 201 ? 31.650 17.779 -48.406 1.00 73.50 201 ALA A O 1
ATOM 1610 N N . LYS A 1 202 ? 31.814 16.353 -46.686 1.00 78.69 202 LYS A N 1
ATOM 1611 C CA . LYS A 1 202 ? 33.279 16.201 -46.728 1.00 78.69 202 LYS A CA 1
ATOM 1612 C C . LYS A 1 202 ? 33.762 15.087 -47.665 1.00 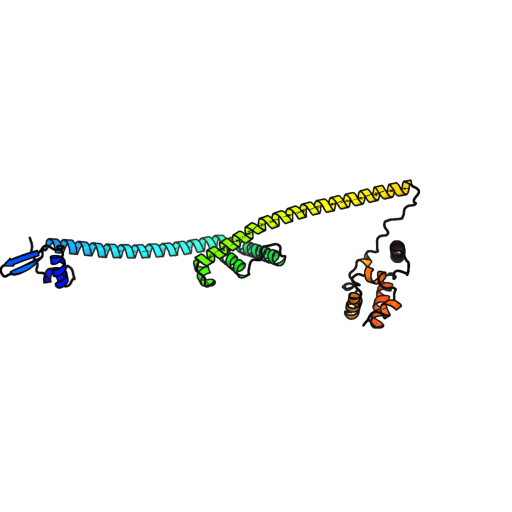78.69 202 LYS A C 1
ATOM 1614 O O . LYS A 1 202 ? 34.957 14.810 -47.694 1.00 78.69 202 LYS A O 1
ATOM 1619 N N . GLY A 1 203 ? 32.866 14.491 -48.456 1.00 56.34 203 GLY A N 1
ATOM 1620 C CA . GLY A 1 203 ? 33.199 13.418 -49.398 1.00 56.34 203 GLY A CA 1
ATOM 1621 C C . GLY A 1 203 ? 33.307 12.038 -48.747 1.00 56.34 203 GLY A C 1
ATOM 1622 O O . GLY A 1 203 ? 33.711 11.081 -49.408 1.00 56.34 203 GLY A O 1
ATOM 1623 N N . ASP A 1 204 ? 32.922 11.927 -47.474 1.00 53.94 204 ASP A N 1
ATOM 1624 C CA . ASP A 1 204 ? 32.807 10.659 -46.765 1.00 53.94 204 ASP A CA 1
ATOM 1625 C C . ASP A 1 204 ? 31.608 9.907 -47.374 1.00 53.94 204 ASP A C 1
ATOM 1627 O O . ASP A 1 204 ? 30.457 10.353 -47.280 1.00 53.94 204 ASP A O 1
ATOM 1631 N N . LYS A 1 205 ? 31.861 8.802 -48.092 1.00 48.38 205 LYS A N 1
ATOM 1632 C CA . LYS A 1 205 ? 30.779 7.951 -48.613 1.00 48.38 205 LYS A CA 1
ATOM 1633 C C . LYS A 1 205 ? 29.980 7.415 -47.421 1.00 48.38 205 LYS A C 1
ATOM 1635 O O . LYS A 1 205 ? 30.590 7.113 -46.397 1.00 48.38 205 LYS A O 1
ATOM 1640 N N . PRO A 1 206 ? 28.644 7.296 -47.523 1.00 42.22 206 PRO A N 1
ATOM 1641 C CA . PRO A 1 206 ? 27.821 6.960 -46.372 1.00 42.22 206 PRO A CA 1
ATOM 1642 C C . PRO A 1 206 ? 28.317 5.655 -45.748 1.00 42.22 206 PRO A C 1
ATOM 1644 O O . PRO A 1 206 ? 28.295 4.610 -46.400 1.00 42.22 206 PRO A O 1
ATOM 1647 N N . VAL A 1 207 ? 28.741 5.710 -44.485 1.00 48.97 207 VAL A N 1
ATOM 1648 C CA . VAL A 1 207 ? 28.794 4.519 -43.639 1.00 48.97 207 VAL A CA 1
ATOM 1649 C C . VAL A 1 207 ? 27.335 4.118 -43.457 1.00 48.97 207 VAL A C 1
ATOM 1651 O O . VAL A 1 207 ? 26.585 4.769 -42.735 1.00 48.97 207 VAL A O 1
ATOM 1654 N N . SER A 1 208 ? 26.899 3.159 -44.270 1.00 46.34 208 SER A N 1
ATOM 1655 C CA . SER A 1 208 ? 25.530 2.655 -44.328 1.00 46.34 208 SER A CA 1
ATOM 1656 C C . SER A 1 208 ? 25.045 2.279 -42.934 1.00 46.34 208 SER A C 1
ATOM 1658 O O . SER A 1 208 ? 25.396 1.208 -42.451 1.00 46.34 208 SER A O 1
ATOM 1660 N N . SER A 1 209 ? 24.189 3.124 -42.345 1.00 44.78 209 SER A N 1
ATOM 1661 C CA . SER A 1 209 ? 23.578 2.966 -41.019 1.00 44.78 209 SER A CA 1
ATOM 1662 C C . SER A 1 209 ? 24.602 2.823 -39.883 1.00 44.78 209 SER A C 1
ATOM 1664 O O . SER A 1 209 ? 25.688 2.281 -40.045 1.00 44.78 209 SER A O 1
ATOM 1666 N N . ALA A 1 210 ? 24.268 3.267 -38.674 1.00 52.19 210 ALA A N 1
ATOM 1667 C CA . ALA A 1 210 ? 24.883 2.621 -37.521 1.00 52.19 210 ALA A CA 1
ATOM 1668 C C . ALA A 1 210 ? 24.619 1.118 -37.701 1.00 52.19 210 ALA A C 1
ATOM 1670 O O . ALA A 1 210 ? 23.456 0.738 -37.842 1.00 52.19 210 ALA A O 1
ATOM 1671 N N . VAL A 1 211 ? 25.662 0.294 -37.816 1.00 61.81 211 VAL A N 1
ATOM 1672 C CA . VAL A 1 211 ? 25.485 -1.147 -37.989 1.00 61.81 211 VAL A CA 1
ATOM 1673 C C . VAL A 1 211 ? 24.860 -1.647 -36.698 1.00 61.81 211 VAL A C 1
ATOM 1675 O O . VAL A 1 211 ? 25.536 -1.828 -35.687 1.00 61.81 211 VAL A O 1
ATOM 1678 N N . LEU A 1 212 ? 23.534 -1.753 -36.695 1.00 67.00 212 LEU A N 1
ATOM 1679 C CA . LEU A 1 212 ? 22.805 -2.142 -35.505 1.00 67.00 212 LEU A CA 1
ATOM 1680 C C . LEU A 1 212 ? 23.143 -3.604 -35.212 1.00 67.00 212 LEU A C 1
ATOM 1682 O O . LEU A 1 212 ? 23.117 -4.428 -36.135 1.00 67.00 212 LEU A O 1
ATOM 1686 N N . PRO A 1 213 ? 23.455 -3.949 -33.951 1.00 76.62 213 PRO A N 1
ATOM 1687 C CA . PRO A 1 213 ? 23.615 -5.342 -33.586 1.00 76.62 213 PRO A CA 1
ATOM 1688 C C . PRO A 1 213 ? 22.309 -6.085 -33.911 1.00 76.62 213 PRO A C 1
ATOM 1690 O O . PRO A 1 213 ? 21.226 -5.560 -33.627 1.00 76.62 213 PRO A O 1
ATOM 1693 N N . PRO A 1 214 ? 22.383 -7.295 -34.487 1.00 81.88 214 PRO A N 1
ATOM 1694 C CA . PRO A 1 214 ? 21.203 -8.113 -34.718 1.00 81.88 214 PRO A CA 1
ATOM 1695 C C . PRO A 1 214 ? 20.350 -8.248 -33.450 1.00 81.88 214 PRO A C 1
ATOM 1697 O O . PRO A 1 214 ? 20.886 -8.508 -32.372 1.00 81.88 214 PRO A O 1
ATOM 1700 N N . LEU A 1 215 ? 19.021 -8.129 -33.570 1.00 83.50 215 LEU A N 1
ATOM 1701 C CA . LEU A 1 215 ? 18.089 -8.161 -32.425 1.00 83.50 215 LEU A CA 1
ATOM 1702 C C . LEU A 1 215 ? 18.249 -9.410 -31.544 1.00 83.50 215 LEU A C 1
ATOM 1704 O O . LEU A 1 215 ? 18.074 -9.349 -30.329 1.00 83.50 215 LEU A O 1
ATOM 1708 N N . ILE A 1 216 ? 18.613 -10.541 -32.151 1.00 87.56 216 ILE A N 1
ATOM 1709 C CA . ILE A 1 216 ? 18.865 -11.803 -31.451 1.00 87.56 216 ILE A CA 1
ATOM 1710 C C . ILE A 1 216 ? 19.983 -11.693 -30.406 1.00 87.56 216 ILE A C 1
ATOM 1712 O O . ILE A 1 216 ? 19.921 -12.385 -29.396 1.00 87.56 216 ILE A O 1
ATOM 1716 N N . LEU A 1 217 ? 20.953 -10.786 -30.583 1.00 89.88 217 LEU A N 1
ATOM 1717 C CA . LEU A 1 217 ? 22.039 -10.588 -29.621 1.00 89.88 217 LEU A CA 1
ATOM 1718 C C . LEU A 1 217 ? 21.541 -10.053 -28.269 1.00 89.88 217 LEU A C 1
ATOM 1720 O O . LEU A 1 217 ? 22.219 -10.239 -27.264 1.00 89.88 217 LEU A O 1
ATOM 1724 N N . SER A 1 218 ? 20.361 -9.429 -28.218 1.00 89.50 218 SER A N 1
ATOM 1725 C CA . SER A 1 218 ? 19.759 -8.936 -26.972 1.00 89.50 218 SER A CA 1
ATOM 1726 C C . SER A 1 218 ? 18.965 -9.998 -26.198 1.00 89.50 218 SER A C 1
ATOM 1728 O O . SER A 1 218 ? 18.512 -9.711 -25.093 1.00 89.50 218 SER A O 1
ATOM 1730 N N . ARG A 1 219 ? 18.773 -11.206 -26.747 1.00 91.81 219 ARG A N 1
ATOM 1731 C CA . ARG A 1 219 ? 18.018 -12.290 -26.092 1.00 91.81 219 ARG A CA 1
ATOM 1732 C C . ARG A 1 219 ? 18.782 -12.841 -24.881 1.00 91.81 219 ARG A C 1
ATOM 1734 O O . ARG A 1 219 ? 19.988 -13.074 -24.975 1.00 91.81 219 ARG A O 1
ATOM 1741 N N . ASP A 1 220 ? 18.080 -13.093 -23.772 1.00 94.25 220 ASP A N 1
ATOM 1742 C CA . ASP A 1 220 ? 18.649 -13.737 -22.576 1.00 94.25 220 ASP A CA 1
ATOM 1743 C C . ASP A 1 220 ? 18.966 -15.218 -22.870 1.00 94.25 220 ASP A C 1
ATOM 1745 O O . ASP A 1 220 ? 18.172 -15.956 -23.460 1.00 94.25 220 ASP A O 1
ATOM 1749 N N . ILE A 1 221 ? 20.140 -15.677 -22.440 1.00 94.38 221 ILE A N 1
ATOM 1750 C CA . ILE A 1 221 ? 20.615 -17.058 -22.606 1.00 94.38 221 ILE A CA 1
ATOM 1751 C C . ILE A 1 221 ? 19.683 -18.083 -21.938 1.00 94.38 221 ILE A C 1
ATOM 1753 O O . ILE A 1 221 ? 19.587 -19.222 -22.400 1.00 94.38 221 ILE A O 1
ATOM 1757 N N . LYS A 1 222 ? 18.938 -17.695 -20.896 1.00 94.00 222 LYS A N 1
ATOM 1758 C CA . LYS A 1 222 ? 17.922 -18.541 -20.243 1.00 94.00 222 LYS A CA 1
ATOM 1759 C C . LYS A 1 222 ? 16.743 -18.866 -21.156 1.00 94.00 222 LYS A C 1
ATOM 1761 O O . LYS A 1 222 ? 16.118 -19.908 -20.979 1.00 94.00 222 LYS A O 1
ATOM 1766 N N . GLU A 1 223 ? 16.450 -18.006 -22.126 1.00 92.81 223 GLU A N 1
ATOM 1767 C CA . GLU A 1 223 ? 15.351 -18.185 -23.082 1.00 92.81 223 GLU A CA 1
ATOM 1768 C C . GLU A 1 223 ? 15.758 -19.045 -24.288 1.00 92.81 223 GLU A C 1
ATOM 1770 O O . GLU A 1 223 ? 14.928 -19.379 -25.128 1.00 92.81 223 GLU A O 1
ATOM 1775 N N . CYS A 1 224 ? 17.032 -19.441 -24.376 1.00 91.75 224 CYS A N 1
ATOM 1776 C CA . CYS A 1 224 ? 17.592 -20.171 -25.514 1.00 91.75 224 CYS A CA 1
ATOM 1777 C C . CYS A 1 224 ? 17.451 -21.703 -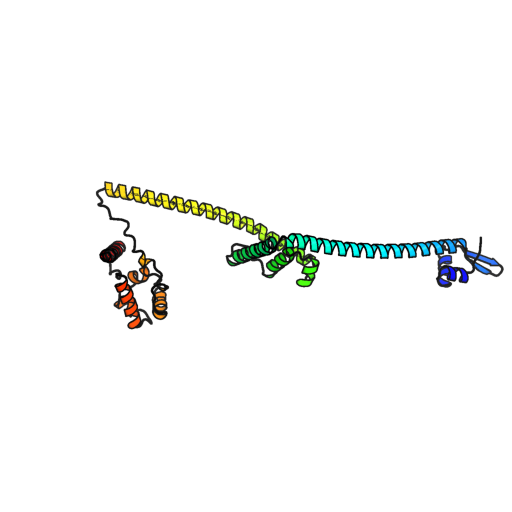25.404 1.00 91.75 224 CYS A C 1
ATOM 1779 O O . CYS A 1 224 ? 18.041 -22.432 -26.193 1.00 91.75 224 CYS A O 1
ATOM 1781 N N . GLY A 1 225 ? 16.708 -22.216 -24.416 1.00 93.19 225 GLY A N 1
ATOM 1782 C CA . GLY A 1 225 ? 16.444 -23.657 -24.269 1.00 93.19 225 GLY A CA 1
ATOM 1783 C C . GLY A 1 225 ? 17.633 -24.492 -23.773 1.00 93.19 225 GLY A C 1
ATOM 1784 O O . GLY A 1 225 ? 17.595 -25.722 -23.814 1.00 93.19 225 GLY A O 1
ATOM 1785 N N . PHE A 1 226 ? 18.697 -23.856 -23.279 1.00 96.00 226 PHE A N 1
ATOM 1786 C CA . PHE A 1 226 ? 19.868 -24.565 -22.774 1.00 96.00 226 PHE A CA 1
ATOM 1787 C C . PHE A 1 226 ? 19.612 -25.285 -21.443 1.00 96.00 226 PHE A C 1
ATOM 1789 O O . PHE A 1 226 ? 18.889 -24.817 -20.567 1.00 96.00 226 PHE A O 1
ATOM 1796 N N . SER A 1 227 ? 20.297 -26.415 -21.243 1.00 95.38 227 SER A N 1
ATOM 1797 C CA . SER A 1 227 ? 20.274 -27.129 -19.960 1.00 95.38 227 SER A CA 1
ATOM 1798 C C . SER A 1 227 ? 20.808 -26.267 -18.805 1.00 95.38 227 SER A C 1
ATOM 1800 O O . SER A 1 227 ? 21.729 -25.470 -18.987 1.00 95.38 227 SER A O 1
ATOM 1802 N N . VAL A 1 228 ? 20.337 -26.525 -17.579 1.00 93.00 228 VAL A N 1
ATOM 1803 C CA . VAL A 1 228 ? 20.811 -25.857 -16.346 1.00 93.00 228 VAL A CA 1
ATOM 1804 C C . VAL A 1 228 ? 22.341 -25.881 -16.214 1.00 93.00 228 VAL A C 1
ATOM 1806 O O . VAL A 1 228 ? 22.947 -24.925 -15.735 1.00 93.00 228 VAL A O 1
ATOM 1809 N N . ARG A 1 229 ? 22.992 -26.952 -16.686 1.00 92.12 229 ARG A N 1
ATOM 1810 C CA . ARG A 1 229 ? 24.455 -27.076 -16.686 1.00 92.12 229 ARG A CA 1
ATOM 1811 C C . ARG A 1 229 ? 25.136 -26.041 -17.585 1.00 92.12 229 ARG A C 1
ATOM 1813 O O . ARG A 1 229 ? 26.143 -25.475 -17.174 1.00 92.12 229 ARG A O 1
ATOM 1820 N N . ILE A 1 230 ? 24.601 -25.814 -18.785 1.00 95.31 230 ILE A N 1
ATOM 1821 C CA . ILE A 1 230 ? 25.106 -24.800 -19.722 1.00 95.31 230 ILE A CA 1
ATOM 1822 C C . ILE A 1 230 ? 24.898 -23.410 -19.123 1.00 95.31 230 ILE A C 1
ATOM 1824 O O . ILE A 1 230 ? 25.852 -22.646 -19.040 1.00 95.31 230 ILE A O 1
ATOM 1828 N N . LEU A 1 231 ? 23.691 -23.122 -18.628 1.00 94.94 231 LEU A N 1
ATOM 1829 C CA . LEU A 1 231 ? 23.357 -21.824 -18.034 1.00 94.94 231 LEU A CA 1
ATOM 1830 C C . LEU A 1 231 ? 24.288 -21.476 -16.865 1.00 94.94 231 LEU A C 1
ATOM 1832 O O . LEU A 1 231 ? 24.822 -20.373 -16.799 1.00 94.94 231 LEU A O 1
ATOM 1836 N N . ASN A 1 232 ? 24.538 -22.431 -15.966 1.00 93.06 232 ASN A N 1
ATOM 1837 C CA . ASN A 1 232 ? 25.431 -22.220 -14.827 1.00 93.06 232 ASN A CA 1
ATOM 1838 C C . ASN A 1 232 ? 26.897 -22.057 -15.243 1.00 93.06 232 ASN A C 1
ATOM 1840 O O . ASN A 1 232 ? 27.617 -21.281 -14.618 1.00 93.06 232 ASN A O 1
ATOM 1844 N N . ALA A 1 233 ? 27.344 -22.777 -16.277 1.00 92.38 233 ALA A N 1
ATOM 1845 C CA . ALA A 1 233 ? 28.691 -22.617 -16.809 1.00 92.38 233 ALA A CA 1
ATOM 1846 C C . ALA A 1 233 ? 28.867 -21.230 -17.442 1.00 92.38 233 ALA A C 1
ATOM 1848 O O . ALA A 1 233 ? 29.801 -20.533 -17.076 1.00 92.38 233 ALA A O 1
ATOM 1849 N N . LEU A 1 234 ? 27.946 -20.802 -18.312 1.00 93.00 234 LEU A N 1
ATOM 1850 C CA . LEU A 1 234 ? 27.980 -19.493 -18.977 1.00 93.00 234 LEU A CA 1
ATOM 1851 C C . LEU A 1 234 ? 27.895 -18.330 -17.981 1.00 93.00 234 LEU A C 1
ATOM 1853 O O . LEU A 1 234 ? 28.665 -17.376 -18.077 1.00 93.00 234 LEU A O 1
ATOM 1857 N N . LYS A 1 235 ? 27.049 -18.456 -16.953 1.00 91.50 235 LYS A N 1
ATOM 1858 C CA . LYS A 1 235 ? 26.952 -17.471 -15.868 1.00 91.50 235 LYS A CA 1
ATOM 1859 C C . LYS A 1 235 ? 28.282 -17.264 -15.135 1.00 91.50 235 LYS A C 1
ATOM 1861 O O . LYS A 1 235 ? 28.574 -16.154 -14.716 1.00 91.50 235 LYS A O 1
ATOM 1866 N N . GLY A 1 236 ? 29.092 -18.314 -14.984 1.00 87.31 236 GLY A N 1
ATOM 1867 C CA . GLY A 1 236 ? 30.418 -18.218 -14.363 1.00 87.31 236 GLY A CA 1
ATOM 1868 C C . GLY A 1 236 ? 31.440 -17.406 -15.169 1.00 87.31 236 GLY A C 1
ATOM 1869 O O . GLY A 1 236 ? 32.512 -17.123 -14.646 1.00 87.31 236 GLY A O 1
ATOM 1870 N N . PHE A 1 237 ? 31.114 -17.052 -16.414 1.00 87.81 237 PHE A N 1
ATOM 1871 C CA . PHE A 1 237 ? 31.935 -16.264 -17.336 1.00 87.81 237 PHE A CA 1
ATOM 1872 C C . PHE A 1 237 ? 31.214 -14.983 -17.786 1.00 87.81 237 PHE A C 1
ATOM 1874 O O . PHE A 1 237 ? 31.514 -14.451 -18.851 1.00 87.81 237 PHE A O 1
ATOM 1881 N N . ASP A 1 238 ? 30.237 -14.520 -17.000 1.00 90.56 238 ASP A N 1
ATOM 1882 C CA . ASP A 1 238 ? 29.449 -13.313 -17.268 1.00 90.56 238 ASP A CA 1
ATOM 1883 C C . ASP A 1 238 ? 28.757 -13.295 -18.642 1.00 90.56 238 ASP A C 1
ATOM 1885 O O . ASP A 1 238 ? 28.576 -12.250 -19.264 1.00 90.56 238 ASP A O 1
ATOM 1889 N N . VAL A 1 239 ? 28.335 -14.471 -19.118 1.00 93.38 239 VAL A N 1
ATOM 1890 C CA . VAL A 1 239 ? 27.532 -14.615 -20.336 1.00 93.38 239 VAL A CA 1
ATOM 1891 C C . VAL A 1 239 ? 26.054 -14.695 -19.959 1.00 93.38 239 VAL A C 1
ATOM 1893 O O . VAL A 1 239 ? 25.587 -15.726 -19.462 1.00 93.38 239 VAL A O 1
ATOM 1896 N N . TYR A 1 240 ? 25.318 -13.606 -20.199 1.00 93.69 240 TYR A N 1
ATOM 1897 C CA . TYR A 1 240 ? 23.893 -13.481 -19.864 1.00 93.69 240 TYR A CA 1
ATOM 1898 C C . TYR A 1 240 ? 23.004 -13.361 -21.104 1.00 93.69 240 TYR A C 1
ATOM 1900 O O . TYR A 1 240 ? 21.855 -13.797 -21.082 1.00 93.69 240 TYR A O 1
ATOM 1908 N N . THR A 1 241 ? 23.535 -12.819 -22.196 1.00 96.12 241 THR A N 1
ATOM 1909 C CA . THR A 1 241 ? 22.835 -12.639 -23.470 1.00 96.12 241 THR A CA 1
ATOM 1910 C C . THR A 1 241 ? 23.489 -13.437 -24.594 1.00 96.12 241 THR A C 1
ATOM 1912 O O . THR A 1 241 ? 24.647 -13.853 -24.503 1.00 96.12 241 THR A O 1
ATOM 1915 N N . VAL A 1 242 ? 22.753 -13.654 -25.687 1.00 94.75 242 VAL A N 1
ATOM 1916 C CA . VAL A 1 242 ? 23.318 -14.243 -26.913 1.00 94.75 242 VAL A CA 1
ATOM 1917 C C . VAL A 1 242 ? 24.481 -13.391 -27.429 1.00 94.75 242 VAL A C 1
ATOM 1919 O O . VAL A 1 242 ? 25.471 -13.940 -27.903 1.00 94.75 242 VAL A O 1
ATOM 1922 N N . GLY A 1 243 ? 24.404 -12.065 -27.278 1.00 92.25 243 GLY A N 1
ATOM 1923 C CA . GLY A 1 243 ? 25.492 -11.139 -27.573 1.00 92.25 243 GLY A CA 1
ATOM 1924 C C . GLY A 1 243 ? 26.757 -11.457 -26.787 1.00 92.25 243 GLY A C 1
ATOM 1925 O O . GLY A 1 243 ? 27.816 -11.602 -27.393 1.00 92.25 243 GLY A O 1
ATOM 1926 N N . ASP A 1 244 ? 26.648 -11.640 -25.471 1.00 93.88 244 ASP A N 1
ATOM 1927 C CA . ASP A 1 244 ? 27.792 -12.001 -24.625 1.00 93.88 244 ASP A CA 1
ATOM 1928 C C . ASP A 1 244 ? 28.404 -13.336 -25.064 1.00 93.88 244 ASP A C 1
ATOM 1930 O O . ASP A 1 244 ? 29.625 -13.466 -25.138 1.00 93.88 244 ASP A O 1
ATOM 1934 N N . LEU A 1 245 ? 27.565 -14.316 -25.423 1.00 94.94 245 LEU A N 1
ATOM 1935 C CA . LEU A 1 245 ? 28.016 -15.636 -25.865 1.00 94.94 245 LEU A CA 1
ATOM 1936 C C . LEU A 1 245 ? 28.926 -15.541 -27.095 1.00 94.94 245 LEU A C 1
ATOM 1938 O O . LEU A 1 245 ? 30.019 -16.107 -27.098 1.00 94.94 245 LEU A O 1
ATOM 1942 N N . VAL A 1 246 ? 28.487 -14.832 -28.136 1.00 94.31 246 VAL A N 1
ATOM 1943 C CA . VAL A 1 246 ? 29.223 -14.761 -29.409 1.00 94.31 246 VAL A CA 1
ATOM 1944 C C . VAL A 1 246 ? 30.359 -13.734 -29.397 1.00 94.31 246 VAL A C 1
ATOM 1946 O O . VAL A 1 246 ? 31.297 -13.851 -30.187 1.00 94.31 246 VAL A O 1
ATOM 1949 N N . ARG A 1 247 ? 30.310 -12.738 -28.499 1.00 91.38 247 ARG A N 1
ATOM 1950 C CA . ARG A 1 247 ? 31.345 -11.697 -28.364 1.00 91.38 247 ARG A CA 1
ATOM 1951 C C . ARG A 1 247 ? 32.464 -12.081 -27.411 1.00 91.38 247 ARG A C 1
ATOM 1953 O O . ARG A 1 247 ? 33.613 -11.734 -27.689 1.00 91.38 247 ARG A O 1
ATOM 1960 N N . ASN A 1 248 ? 32.153 -12.772 -26.317 1.00 88.81 248 ASN A N 1
ATOM 1961 C CA . ASN A 1 248 ? 33.133 -13.074 -25.271 1.00 88.81 248 ASN A CA 1
ATOM 1962 C C . ASN A 1 248 ? 33.820 -14.422 -25.507 1.00 88.81 248 ASN A C 1
ATOM 1964 O O . ASN A 1 248 ? 34.937 -14.628 -25.039 1.00 88.81 248 ASN A O 1
ATOM 1968 N N . LEU A 1 249 ? 33.190 -15.327 -26.264 1.00 89.38 249 LEU A N 1
ATOM 1969 C CA . LEU A 1 249 ? 33.759 -16.626 -26.619 1.00 89.38 249 LEU A CA 1
ATOM 1970 C C . LEU A 1 249 ? 34.148 -16.671 -28.103 1.00 89.38 249 LEU A C 1
ATOM 1972 O O . LEU A 1 249 ? 33.621 -15.933 -28.932 1.00 89.38 249 LEU A O 1
ATOM 1976 N N . ARG A 1 250 ? 35.102 -17.545 -28.443 1.00 86.88 250 ARG A N 1
ATOM 1977 C CA . ARG A 1 250 ? 35.668 -17.696 -29.802 1.00 86.88 250 ARG A CA 1
ATOM 1978 C C . ARG A 1 250 ? 35.376 -19.075 -30.401 1.00 86.88 250 ARG A C 1
ATOM 1980 O O . ARG A 1 250 ? 36.206 -19.667 -31.085 1.00 86.88 250 ARG A O 1
ATOM 1987 N N . GLY A 1 251 ? 34.206 -19.624 -30.088 1.00 89.12 251 GLY A N 1
ATOM 1988 C CA . GLY A 1 251 ? 33.784 -20.943 -30.545 1.00 89.12 251 GLY A CA 1
ATOM 1989 C C . GLY A 1 251 ? 34.338 -22.098 -29.715 1.00 89.12 251 GLY A C 1
ATOM 1990 O O . GLY A 1 251 ? 34.578 -21.986 -28.511 1.00 89.12 251 GLY A O 1
ATOM 1991 N N . ARG A 1 252 ? 34.484 -23.261 -30.358 1.00 90.75 252 ARG A N 1
ATOM 1992 C CA . ARG A 1 252 ? 34.681 -24.554 -29.682 1.00 90.75 252 ARG A CA 1
ATOM 1993 C C . ARG A 1 252 ? 35.882 -24.593 -28.736 1.00 90.75 252 ARG A C 1
ATOM 1995 O O . ARG A 1 252 ? 35.785 -25.203 -27.673 1.00 90.75 252 ARG A O 1
ATOM 2002 N N . SER A 1 253 ? 37.011 -24.006 -29.126 1.00 89.06 253 SER A N 1
ATOM 2003 C CA . SER A 1 253 ? 38.255 -24.056 -28.347 1.00 89.06 253 SER A CA 1
ATOM 2004 C C . SER A 1 253 ? 38.115 -23.349 -26.997 1.00 89.06 253 SER A C 1
ATOM 2006 O O . SER A 1 253 ? 38.549 -23.899 -25.989 1.00 89.06 253 SER A O 1
ATOM 2008 N N . GLU A 1 254 ? 37.463 -22.186 -26.960 1.00 89.19 254 GLU A N 1
ATOM 2009 C CA . GLU A 1 254 ? 37.175 -21.436 -25.730 1.00 89.19 254 GLU A CA 1
ATOM 2010 C C . GLU A 1 254 ? 36.066 -22.100 -24.908 1.00 89.19 254 GLU A C 1
ATOM 2012 O O . GLU A 1 254 ? 36.203 -22.261 -23.698 1.00 89.19 254 GLU A O 1
ATOM 2017 N N . LEU A 1 255 ? 35.010 -22.599 -25.560 1.00 92.00 255 LEU A N 1
ATOM 2018 C CA . LEU A 1 255 ? 33.934 -23.332 -24.883 1.00 92.00 255 LEU A CA 1
ATOM 2019 C C . LEU A 1 255 ? 34.451 -24.576 -24.144 1.00 92.00 255 LEU A C 1
ATOM 2021 O O . LEU A 1 255 ? 34.020 -24.870 -23.032 1.00 92.00 255 LEU A O 1
ATOM 2025 N N . MET A 1 256 ? 35.413 -25.293 -24.728 1.00 90.19 256 MET A N 1
ATOM 2026 C CA . MET A 1 256 ? 36.039 -26.463 -24.102 1.00 90.19 256 MET A CA 1
ATOM 2027 C C . MET A 1 256 ? 36.914 -26.114 -22.886 1.00 90.19 256 MET A C 1
ATOM 2029 O O . MET A 1 256 ? 37.207 -27.007 -22.091 1.00 90.19 256 MET A O 1
ATOM 2033 N N . LYS A 1 257 ? 37.326 -24.848 -22.722 1.00 89.31 257 LYS A N 1
ATOM 2034 C CA . LYS A 1 257 ? 38.076 -24.374 -21.545 1.00 89.31 257 LYS A CA 1
ATOM 2035 C C . LYS A 1 257 ? 37.161 -24.031 -20.367 1.00 89.31 257 LYS A C 1
ATOM 2037 O O . LYS A 1 257 ? 37.647 -23.909 -19.242 1.00 89.31 257 LYS A O 1
ATOM 2042 N N . LEU A 1 258 ? 35.852 -23.887 -20.593 1.00 87.75 258 LEU A N 1
ATOM 2043 C CA . LEU A 1 258 ? 34.909 -23.531 -19.537 1.00 87.75 258 LEU A CA 1
ATOM 2044 C C . LEU A 1 258 ? 34.806 -24.663 -18.509 1.00 87.75 258 LEU A C 1
ATOM 2046 O O . LEU A 1 258 ? 34.452 -25.806 -18.823 1.00 87.75 258 LEU A O 1
ATOM 2050 N N . ARG A 1 259 ? 35.099 -24.339 -17.244 1.00 83.62 259 ARG A N 1
ATOM 2051 C CA . ARG A 1 259 ? 35.042 -25.311 -16.147 1.00 83.62 259 ARG A CA 1
ATOM 2052 C C . ARG A 1 259 ? 33.637 -25.905 -16.064 1.00 83.62 259 ARG A C 1
ATOM 2054 O O . ARG A 1 259 ? 32.644 -25.186 -16.088 1.00 83.62 259 ARG A O 1
ATOM 2061 N N . ASN A 1 260 ? 33.558 -27.223 -15.898 1.00 83.12 260 ASN A N 1
ATOM 2062 C CA . ASN A 1 260 ? 32.310 -27.980 -15.756 1.00 83.12 260 ASN A CA 1
ATOM 2063 C C . ASN A 1 260 ? 31.423 -28.065 -17.016 1.00 83.12 260 ASN A C 1
ATOM 2065 O O . ASN A 1 260 ? 30.334 -28.645 -16.925 1.00 83.12 260 ASN A O 1
ATOM 2069 N N . LEU A 1 261 ? 31.875 -27.612 -18.191 1.00 88.00 261 LEU A N 1
ATOM 2070 C CA . LEU A 1 261 ? 31.150 -27.785 -19.452 1.00 88.00 261 LEU A CA 1
ATOM 2071 C C . LEU A 1 261 ? 31.594 -29.072 -20.177 1.00 88.00 261 LEU A C 1
ATOM 2073 O O . LEU A 1 261 ? 32.769 -29.272 -20.467 1.00 88.00 261 LEU A O 1
ATOM 2077 N N . GLY A 1 262 ? 30.661 -29.998 -20.423 1.00 88.69 262 GLY A N 1
ATOM 2078 C CA . GLY A 1 262 ? 30.959 -31.273 -21.092 1.00 88.69 262 GLY A CA 1
ATOM 2079 C C . GLY A 1 262 ? 30.851 -31.184 -22.618 1.00 88.69 262 GLY A C 1
ATOM 2080 O O . GLY A 1 262 ? 30.168 -30.307 -23.136 1.00 88.69 262 GLY A O 1
ATOM 2081 N N . ARG A 1 263 ? 31.430 -32.150 -23.350 1.00 91.44 263 ARG A N 1
ATOM 2082 C CA . ARG A 1 263 ? 31.392 -32.190 -24.832 1.00 91.44 263 ARG A CA 1
ATOM 2083 C C . ARG A 1 263 ? 29.984 -32.040 -25.421 1.00 91.44 263 ARG A C 1
ATOM 2085 O O . ARG A 1 263 ? 29.806 -31.259 -26.341 1.00 91.44 263 ARG A O 1
ATOM 2092 N N . LYS A 1 264 ? 28.985 -32.741 -24.869 1.00 92.62 264 LYS A N 1
ATOM 2093 C CA . LYS A 1 264 ? 27.580 -32.615 -25.306 1.00 92.62 264 LYS A CA 1
ATOM 2094 C C . LYS A 1 264 ? 27.035 -31.194 -25.126 1.00 92.62 264 LYS A C 1
ATOM 2096 O O . LYS A 1 264 ? 26.296 -30.713 -25.968 1.00 92.62 264 LYS A O 1
ATOM 2101 N N . SER A 1 265 ? 27.413 -30.530 -24.036 1.00 94.50 265 SER A N 1
ATOM 2102 C CA . SER A 1 265 ? 27.004 -29.155 -23.752 1.00 94.50 265 SER A CA 1
ATOM 2103 C C . SER A 1 265 ? 27.674 -28.152 -24.689 1.00 94.50 265 SER A C 1
ATOM 2105 O O . SER A 1 265 ? 27.031 -27.195 -25.090 1.00 94.50 265 SER A O 1
ATOM 2107 N N . VAL A 1 266 ? 28.938 -28.383 -25.059 1.00 95.38 266 VAL A N 1
ATOM 2108 C CA . VAL A 1 266 ? 29.638 -27.568 -26.063 1.00 95.38 266 VAL A CA 1
ATOM 2109 C C . VAL A 1 266 ? 28.964 -27.696 -27.425 1.00 95.38 266 VAL A C 1
ATOM 2111 O O . VAL A 1 266 ? 28.703 -26.677 -28.050 1.00 95.38 266 VAL A O 1
ATOM 2114 N N . TRP A 1 267 ? 28.640 -28.918 -27.857 1.00 95.31 267 TRP A N 1
ATOM 2115 C CA . TRP A 1 267 ? 27.921 -29.134 -29.115 1.00 95.31 267 TRP A CA 1
ATOM 2116 C C . TRP A 1 267 ? 26.559 -28.453 -29.122 1.00 95.31 267 TRP A C 1
ATOM 2118 O O . TRP A 1 267 ? 26.320 -27.667 -30.016 1.00 95.31 267 TRP A O 1
ATOM 2128 N N . ALA A 1 268 ? 25.760 -28.591 -28.063 1.00 95.62 268 ALA A N 1
ATOM 2129 C CA . ALA A 1 268 ? 24.470 -27.902 -27.978 1.00 95.62 268 ALA A CA 1
ATOM 2130 C C . ALA A 1 268 ? 24.573 -26.369 -28.129 1.00 95.62 268 ALA A C 1
ATOM 2132 O O . ALA A 1 268 ? 23.672 -25.739 -28.671 1.00 95.62 268 ALA A O 1
ATOM 2133 N N . ILE A 1 269 ? 25.660 -25.753 -27.647 1.00 96.25 269 ILE A N 1
ATOM 2134 C CA . ILE A 1 269 ? 25.904 -24.314 -27.830 1.00 96.25 269 ILE A CA 1
ATOM 2135 C C . ILE A 1 269 ? 26.293 -24.002 -29.280 1.00 96.25 269 ILE A C 1
ATOM 2137 O O . ILE A 1 269 ? 25.844 -22.996 -29.819 1.00 96.25 269 ILE A O 1
ATOM 2141 N N . LEU A 1 270 ? 27.137 -24.832 -29.898 1.00 96.31 270 LEU A N 1
ATOM 2142 C CA . LEU A 1 270 ? 27.541 -24.662 -31.297 1.00 96.31 270 LEU A CA 1
ATOM 2143 C C . LEU A 1 270 ? 26.354 -24.863 -32.246 1.00 96.31 270 LEU A C 1
ATOM 2145 O O . LEU A 1 270 ? 26.149 -24.019 -33.110 1.00 96.31 270 LEU A O 1
ATOM 2149 N N . ASP A 1 271 ? 25.549 -25.901 -32.013 1.00 95.94 271 ASP A N 1
ATOM 2150 C CA . ASP A 1 271 ? 24.327 -26.199 -32.761 1.00 95.94 271 ASP A CA 1
ATOM 2151 C C . ASP A 1 271 ? 23.357 -25.011 -32.668 1.00 95.94 271 ASP A C 1
ATOM 2153 O O . ASP A 1 271 ? 22.883 -24.528 -33.686 1.00 95.94 271 ASP A O 1
ATOM 2157 N N . PHE A 1 272 ? 23.153 -24.436 -31.473 1.00 96.38 272 PHE A N 1
ATOM 2158 C CA . PHE A 1 272 ? 22.335 -23.226 -31.313 1.00 96.38 272 PHE A CA 1
ATOM 2159 C C . PHE A 1 272 ? 22.864 -22.034 -32.128 1.00 96.38 272 PHE A C 1
ATOM 2161 O O . PHE A 1 272 ? 22.081 -21.299 -32.732 1.00 96.38 272 PHE A O 1
ATOM 2168 N N . VAL A 1 273 ? 24.181 -21.801 -32.126 1.00 95.12 273 VAL A N 1
ATOM 2169 C CA . VAL A 1 273 ? 24.797 -20.707 -32.898 1.00 95.12 273 VAL A CA 1
ATOM 2170 C C . VAL A 1 273 ? 24.580 -20.928 -34.396 1.00 95.12 273 VAL A C 1
ATOM 2172 O O . VAL A 1 273 ? 24.207 -19.987 -35.095 1.00 95.12 273 VAL A O 1
ATOM 2175 N N . GLU A 1 274 ? 24.747 -22.160 -34.872 1.00 93.31 274 GLU A N 1
ATOM 2176 C CA . GLU A 1 274 ? 24.541 -22.540 -36.271 1.00 93.31 274 GLU A CA 1
ATOM 2177 C C . GLU A 1 274 ? 23.066 -22.438 -36.691 1.00 93.31 274 GLU A C 1
ATOM 2179 O O . GLU A 1 274 ? 22.759 -21.765 -37.673 1.00 93.31 274 GLU A O 1
ATOM 2184 N N . GLU A 1 275 ? 22.139 -22.996 -35.908 1.00 92.88 275 GLU A N 1
ATOM 2185 C CA . GLU A 1 275 ? 20.687 -22.948 -36.147 1.00 92.88 275 GLU A CA 1
ATOM 2186 C C . GLU A 1 275 ? 20.142 -21.514 -36.228 1.00 92.88 275 GLU A C 1
ATOM 2188 O O . GLU A 1 275 ? 19.171 -21.247 -36.937 1.00 92.88 275 GLU A O 1
ATOM 2193 N N . ASN A 1 276 ? 20.773 -20.575 -35.517 1.00 91.25 276 ASN A N 1
ATOM 2194 C CA . ASN A 1 276 ? 20.403 -19.161 -35.530 1.00 91.25 276 ASN A CA 1
ATOM 2195 C C . ASN A 1 276 ? 21.231 -18.325 -36.526 1.00 91.25 276 ASN A C 1
ATOM 2197 O O . ASN A 1 276 ? 21.143 -17.097 -36.492 1.00 91.25 276 ASN A O 1
ATOM 2201 N N . ASN A 1 277 ? 22.028 -18.958 -37.398 1.00 90.06 277 ASN A N 1
ATOM 2202 C CA . ASN A 1 277 ? 22.916 -18.303 -38.369 1.00 90.06 277 ASN A CA 1
ATOM 2203 C C . ASN A 1 277 ? 23.817 -17.230 -37.752 1.00 90.06 277 ASN A C 1
ATOM 2205 O O . ASN A 1 277 ? 24.112 -16.194 -38.352 1.00 90.06 277 ASN A O 1
ATOM 2209 N N . LEU A 1 278 ? 24.265 -17.493 -36.532 1.00 93.31 278 LEU A N 1
ATOM 2210 C CA . LEU A 1 278 ? 25.217 -16.661 -35.831 1.00 93.31 278 LEU A CA 1
ATOM 2211 C C . LEU A 1 278 ? 26.637 -17.135 -36.130 1.00 93.31 278 LEU A C 1
ATOM 2213 O O . LEU A 1 278 ? 26.868 -18.198 -36.705 1.00 93.31 278 LEU A O 1
ATOM 2217 N N . ASP A 1 279 ? 27.593 -16.312 -35.730 1.00 93.00 279 ASP A N 1
ATOM 2218 C CA . ASP A 1 279 ? 29.005 -16.647 -35.684 1.00 93.00 279 ASP A CA 1
ATOM 2219 C C . ASP A 1 279 ? 29.635 -15.987 -34.466 1.00 93.00 279 ASP A C 1
ATOM 2221 O O . ASP A 1 279 ? 29.179 -14.946 -33.987 1.00 93.00 279 ASP A O 1
ATOM 2225 N N . PHE A 1 280 ? 30.723 -16.581 -33.992 1.00 94.75 280 PHE A N 1
ATOM 2226 C CA . PHE A 1 280 ? 31.561 -15.957 -32.980 1.00 94.75 280 PHE A CA 1
ATOM 2227 C C . PHE A 1 280 ? 32.347 -14.797 -33.589 1.00 94.75 280 PHE A C 1
ATOM 2229 O O . PHE A 1 280 ? 32.732 -14.826 -34.762 1.00 94.75 280 PHE A O 1
ATOM 2236 N N . LYS A 1 281 ? 32.600 -13.777 -32.772 1.00 93.25 281 LYS A N 1
ATOM 2237 C CA . LYS A 1 281 ? 33.458 -12.656 -33.146 1.00 93.25 281 LYS A CA 1
ATOM 2238 C C . LYS A 1 281 ? 34.893 -13.145 -33.351 1.00 93.25 281 LYS A C 1
ATOM 2240 O O . LYS A 1 281 ? 35.405 -13.902 -32.525 1.00 93.25 281 LYS A O 1
ATOM 2245 N N . GLU A 1 282 ? 35.539 -12.722 -34.430 1.00 91.38 282 GLU A N 1
ATOM 2246 C CA . GLU A 1 282 ? 36.904 -13.121 -34.773 1.00 91.38 282 GLU A CA 1
ATOM 2247 C C . GLU A 1 282 ? 37.957 -12.328 -33.980 1.00 91.38 282 GLU A C 1
ATOM 2249 O O . GLU A 1 282 ? 37.697 -11.276 -33.385 1.00 91.38 282 GLU A O 1
ATOM 2254 N N . ASN A 1 283 ? 39.183 -12.850 -33.930 1.00 86.81 283 ASN A N 1
ATOM 2255 C CA . ASN A 1 283 ? 40.275 -12.180 -33.229 1.00 86.81 283 ASN A CA 1
ATOM 2256 C C . ASN A 1 283 ? 40.718 -10.932 -33.996 1.00 86.81 283 ASN A C 1
ATOM 2258 O O . ASN A 1 283 ? 41.130 -11.024 -35.146 1.00 86.81 283 ASN A O 1
ATOM 2262 N N . GLY A 1 284 ? 40.676 -9.777 -33.331 1.00 83.88 284 GLY A N 1
ATOM 2263 C CA . GLY A 1 284 ? 41.020 -8.492 -33.946 1.00 83.88 284 GLY A CA 1
ATOM 2264 C C . GLY A 1 284 ? 39.903 -7.880 -34.798 1.00 83.88 284 GLY A C 1
ATOM 2265 O O . GLY A 1 284 ? 40.097 -6.787 -35.317 1.00 83.88 284 GLY A O 1
ATOM 2266 N N . GLU A 1 285 ? 38.741 -8.533 -34.902 1.00 86.50 285 GLU A N 1
ATOM 2267 C CA . GLU A 1 285 ? 37.564 -7.982 -35.581 1.00 86.50 285 GLU A CA 1
ATOM 2268 C C . GLU A 1 285 ? 37.037 -6.759 -34.811 1.00 86.50 285 GLU A C 1
ATOM 2270 O O . GLU A 1 285 ? 36.911 -6.789 -33.575 1.00 86.50 285 GLU A O 1
ATOM 2275 N N . SER A 1 286 ? 36.732 -5.672 -35.523 1.00 85.19 286 SER A N 1
ATOM 2276 C CA . SER A 1 286 ? 36.033 -4.527 -34.929 1.00 85.19 286 SER A CA 1
ATOM 2277 C C . SER A 1 286 ? 34.600 -4.924 -34.538 1.00 85.19 286 SER A C 1
ATOM 2279 O O . SER A 1 286 ? 34.099 -5.976 -34.941 1.00 85.19 286 SER A O 1
ATOM 2281 N N . GLU A 1 287 ? 33.929 -4.146 -33.684 1.00 78.81 287 GLU A N 1
ATOM 2282 C CA . GLU A 1 287 ? 32.516 -4.443 -33.397 1.00 78.81 287 GLU A CA 1
ATOM 2283 C C . GLU A 1 287 ? 31.633 -4.200 -34.624 1.00 78.81 287 GLU A C 1
ATOM 2285 O O . GLU A 1 287 ? 30.685 -4.948 -34.863 1.00 78.81 287 GLU A O 1
ATOM 2290 N N . GLU A 1 288 ? 31.980 -3.199 -35.426 1.00 78.62 288 GLU A N 1
ATOM 2291 C CA . GLU A 1 288 ? 31.288 -2.856 -36.658 1.00 78.62 288 GLU A CA 1
ATOM 2292 C C . GLU A 1 288 ? 31.386 -3.983 -37.691 1.00 78.62 288 GLU A C 1
ATOM 2294 O O . GLU A 1 288 ? 30.354 -4.424 -38.199 1.00 78.62 288 GLU A O 1
ATOM 2299 N N . ASP A 1 289 ? 32.590 -4.506 -37.952 1.00 83.69 289 ASP A N 1
ATOM 2300 C CA . ASP A 1 289 ? 32.800 -5.603 -38.910 1.00 83.69 289 ASP A CA 1
ATOM 2301 C C . ASP A 1 289 ? 32.050 -6.867 -38.479 1.00 83.69 289 ASP A C 1
ATOM 2303 O O . ASP A 1 289 ? 31.390 -7.520 -39.295 1.00 83.69 289 ASP A O 1
ATOM 2307 N N . PHE A 1 290 ? 32.060 -7.151 -37.174 1.00 87.31 290 PHE A N 1
ATOM 2308 C CA . PHE A 1 290 ? 31.325 -8.267 -36.594 1.00 87.31 290 PHE A CA 1
ATOM 2309 C C . PHE A 1 290 ? 29.817 -8.161 -36.849 1.00 87.31 290 PHE A C 1
ATOM 2311 O O . PHE A 1 290 ? 29.186 -9.123 -37.300 1.00 87.31 290 PHE A O 1
ATOM 2318 N N . TYR A 1 291 ? 29.213 -6.994 -36.605 1.00 87.00 291 TYR A N 1
ATOM 2319 C CA . TYR A 1 291 ? 27.784 -6.810 -36.854 1.00 87.00 291 TYR A CA 1
ATOM 2320 C C . TYR A 1 291 ? 27.449 -6.788 -38.348 1.00 87.00 291 TYR A C 1
ATOM 2322 O O . TYR A 1 291 ? 26.385 -7.283 -38.718 1.00 87.00 291 TYR A O 1
ATOM 2330 N N . ILE A 1 292 ? 28.327 -6.270 -39.217 1.00 83.81 292 ILE A N 1
ATOM 2331 C CA . ILE A 1 292 ? 28.129 -6.318 -40.676 1.00 83.81 292 ILE A CA 1
ATOM 2332 C C . ILE A 1 292 ? 28.076 -7.777 -41.126 1.00 83.81 292 ILE A C 1
ATOM 2334 O O . ILE A 1 292 ? 27.133 -8.181 -41.810 1.00 83.81 292 ILE A O 1
ATOM 2338 N N . ARG A 1 293 ? 29.051 -8.585 -40.697 1.00 88.44 293 ARG A N 1
ATOM 2339 C CA . ARG A 1 293 ? 29.132 -10.008 -41.034 1.00 88.44 293 ARG A CA 1
ATOM 2340 C C . ARG A 1 293 ? 27.896 -10.772 -40.566 1.00 88.44 293 ARG A C 1
ATOM 2342 O O . ARG A 1 293 ? 27.300 -11.496 -41.362 1.00 88.44 293 ARG A O 1
ATOM 2349 N N . LEU A 1 294 ? 27.459 -10.556 -39.323 1.00 88.19 294 LEU A N 1
ATOM 2350 C CA . LEU A 1 294 ? 26.244 -11.184 -38.798 1.00 88.19 294 LEU A CA 1
ATOM 2351 C C . LEU A 1 294 ? 24.973 -10.738 -39.532 1.00 88.19 294 LEU A C 1
ATOM 2353 O O . LEU A 1 294 ? 24.156 -11.578 -39.900 1.00 88.19 294 LEU A O 1
ATOM 2357 N N . ASN A 1 295 ? 24.790 -9.437 -39.770 1.00 84.19 295 ASN A N 1
ATOM 2358 C CA . ASN A 1 295 ? 23.602 -8.926 -40.460 1.00 84.19 295 ASN A CA 1
ATOM 2359 C C . ASN A 1 295 ? 23.519 -9.429 -41.909 1.00 84.19 295 ASN A C 1
ATOM 2361 O O . ASN A 1 295 ? 22.429 -9.767 -42.375 1.00 84.19 295 ASN A O 1
ATOM 2365 N N . ASN A 1 296 ? 24.656 -9.541 -42.601 1.00 84.94 296 ASN A N 1
ATOM 2366 C CA . ASN A 1 296 ? 24.719 -10.134 -43.937 1.00 84.94 296 ASN A CA 1
ATOM 2367 C C . ASN A 1 296 ? 24.336 -11.620 -43.903 1.00 84.94 296 ASN A C 1
ATOM 2369 O O . ASN A 1 296 ? 23.518 -12.063 -44.708 1.00 84.94 296 ASN A O 1
ATOM 2373 N N . LYS A 1 297 ? 24.863 -12.378 -42.931 1.00 85.25 297 LYS A N 1
ATOM 2374 C CA . LYS A 1 297 ? 24.556 -13.806 -42.759 1.00 85.25 297 LYS A CA 1
ATOM 2375 C C . LYS A 1 297 ? 23.069 -14.052 -42.475 1.00 85.25 297 LYS A C 1
ATOM 2377 O O . LYS A 1 297 ? 22.480 -14.948 -43.068 1.00 85.25 297 LYS A O 1
ATOM 2382 N N . LEU A 1 298 ? 22.449 -13.214 -41.643 1.00 82.44 298 LEU A N 1
ATOM 2383 C CA . LEU A 1 298 ? 21.017 -13.281 -41.324 1.00 82.44 298 LEU A CA 1
ATOM 2384 C C . LEU A 1 298 ? 20.111 -12.823 -42.480 1.00 82.44 298 LEU A C 1
ATOM 2386 O O . LEU A 1 298 ? 18.980 -13.292 -42.598 1.00 82.44 298 LEU A O 1
ATOM 2390 N N . SER A 1 299 ? 20.578 -11.904 -43.330 1.00 75.44 299 SER A N 1
ATOM 2391 C CA . SER A 1 299 ? 19.789 -11.390 -44.462 1.00 75.44 299 SER A CA 1
ATOM 2392 C C . SER A 1 299 ? 19.703 -12.387 -45.619 1.00 75.44 299 SER A C 1
ATOM 2394 O O . SER A 1 299 ? 18.658 -12.475 -46.257 1.00 75.44 299 SER A O 1
ATOM 2396 N N . ASN A 1 300 ? 20.746 -13.197 -45.826 1.00 68.75 300 ASN A N 1
ATOM 2397 C CA . ASN A 1 300 ? 20.798 -14.245 -46.854 1.00 68.75 300 ASN A CA 1
ATOM 2398 C C . ASN A 1 300 ? 19.876 -15.454 -46.573 1.00 68.75 300 ASN A C 1
ATOM 2400 O O . ASN A 1 300 ? 19.924 -16.438 -47.300 1.00 68.75 300 ASN A O 1
ATOM 2404 N N . GLN A 1 301 ? 19.064 -15.399 -45.512 1.00 62.72 301 GLN A N 1
ATOM 2405 C CA . GLN A 1 301 ? 18.125 -16.450 -45.108 1.00 62.72 301 GLN A CA 1
ATOM 2406 C C . GLN A 1 301 ? 16.673 -16.173 -45.554 1.00 62.72 301 GLN A C 1
ATOM 2408 O O . GLN A 1 301 ? 15.789 -16.986 -45.295 1.00 62.72 301 GLN A O 1
ATOM 2413 N N . LYS A 1 302 ? 16.391 -14.997 -46.140 1.00 52.50 302 LYS A N 1
ATOM 2414 C CA . LYS A 1 302 ? 15.031 -14.585 -46.541 1.00 52.50 302 LYS A CA 1
ATOM 2415 C C . LYS A 1 302 ? 14.616 -15.006 -47.960 1.00 52.50 302 LYS A C 1
ATOM 2417 O O . LYS A 1 302 ? 13.492 -14.682 -48.340 1.00 52.50 302 LYS A O 1
ATOM 2422 N N . ASP A 1 303 ? 15.469 -15.746 -48.664 1.00 38.38 303 ASP A N 1
ATOM 2423 C CA . ASP A 1 303 ? 15.193 -16.414 -49.946 1.00 38.38 303 ASP A CA 1
ATOM 2424 C C . ASP A 1 303 ? 15.227 -17.941 -49.762 1.00 38.38 303 ASP A C 1
ATOM 2426 O O . ASP A 1 303 ? 14.448 -18.638 -50.454 1.00 38.38 303 ASP A O 1
#

Sequence (303 aa):
MARITRNKAAEILGVSRQTISNYIKEGILGSYVGEHGILYVNSEDIEKYAQKYKMIAANEKMIDE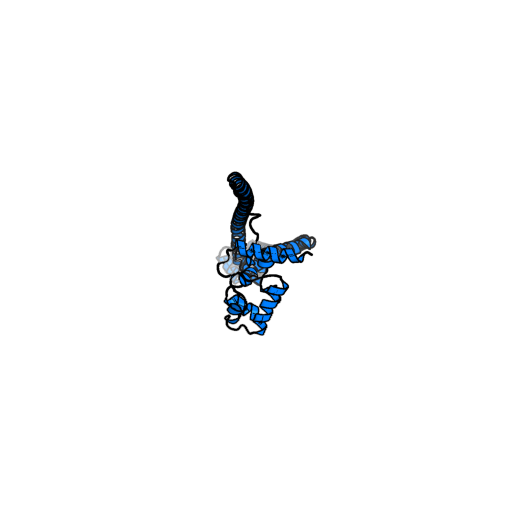KLKEVEYRKRAINVELTELRDRATANGKLAANAVGMLFGVINTMSHLGVLPNLTYRESNLLKDIINGMTYDELSIKYGVSATRIRQIIDKTCNKLTYNENIVIAELSTNRTLQYEVERLKKVIKSLQVSFDEYRRAKGDKPVSSAVLPPLILSRDIKECGFSVRILNALKGFDVYTVGDLVRNLRGRSELMKLRNLGRKSVWAILDFVEENNLDFKENGESEEDFYIRLNNKLSNQKD

Organism: NCBI:txid165179

InterPro domains:
  IPR009061 Putative DNA-binding domain superfamily [SSF46955] (4-58)
  IPR011260 RNA polymerase, alpha subunit, C-terminal [PF03118] (217-274)
  IPR013324 RNA polymerase sigma factor, region 3/4-like [SSF88659] (113-160)
  IPR041657 Helix-turn-helix domain, group 17 [PF12728] (7-52)